Protein AF-A0A519RVE3-F1 (afdb_monomer_lite)

Radius of gyration: 29.01 Å; chains: 1; bounding box: 86×81×71 Å

Sequence (280 aa):
MKKTFILFALGAILASCGTKKNDNQDSNESSDTSINQVEKNPNPAAAPKDSINWEKVPELKNIGDFPFFKPEGKLFLANEKNNLTEYLDYAKMENYTGSAVYTTRGKLGMMSFQEQGETPFNKMLFDDQVDEFITKTGAEKIYRGEYPREAQEGIKLKLKENLWNGKVHTLGIADDEPFGVYAFKHNGKKYVFSFQSNSAQGKIFIMEVNYTTPILKTYPSINKKFDKSFIAMPEKENYVSFEGLYKNRFFVHIVIDGNQFKLATEVDAFLEDYIKAFNF

Foldseek 3Di:
DDDDDDDDDDDDDDDDDDDDDDDDDDDDDDDDDDDDDDPDDDDPPDPPLQDDPPVPAEAFDPLDDPVSQDADDPWDWDCDDPQANDKDQWFWAWDDQVAATHIFIGIKTKTKTFDDDPRGHDQVSVVVSVVVSCVVRVFAWRDKDAQPPVDDPVRVVRQCCQLDGPPHRDDGDDRPWIKTWTWHHYPNWIWIWMWTDDRGMIMIMIGGGPDDPPPPPDDQDPDPPFSDDDWDDDPDDQWTWTWGQDVVPDTDIDIGGNVVDPDPVVVVVVVVVVVVVDPD

pLDDT: mean 71.61, std 24.61, range [25.88, 98.12]

Structure (mmCIF, N/CA/C/O backbone):
data_AF-A0A519RVE3-F1
#
_entry.id   AF-A0A519RVE3-F1
#
loop_
_atom_site.group_PDB
_atom_site.id
_atom_site.type_symbol
_atom_site.label_atom_id
_atom_site.label_alt_id
_atom_site.label_comp_id
_atom_site.label_asym_id
_atom_site.label_entity_id
_atom_site.label_seq_id
_atom_site.pdbx_PDB_ins_code
_atom_site.Cartn_x
_atom_site.Cartn_y
_atom_site.Cartn_z
_atom_site.occupancy
_atom_site.B_iso_or_equiv
_atom_site.auth_seq_id
_atom_site.auth_comp_id
_atom_site.auth_asym_id
_atom_site.auth_atom_id
_atom_site.pdbx_PDB_model_num
ATOM 1 N N . MET A 1 1 ? 49.183 24.802 1.497 1.00 40.94 1 MET A N 1
ATOM 2 C CA . MET A 1 1 ? 48.666 26.033 0.844 1.00 40.94 1 MET A CA 1
ATOM 3 C C . MET A 1 1 ? 47.953 25.555 -0.417 1.00 40.94 1 MET A C 1
ATOM 5 O O . MET A 1 1 ? 48.569 24.793 -1.135 1.00 40.94 1 MET A O 1
ATOM 9 N N . LYS A 1 2 ? 46.676 25.796 -0.711 1.00 37.66 2 LYS A N 1
ATOM 10 C CA . LYS A 1 2 ? 45.813 26.967 -0.528 1.00 37.66 2 LYS A CA 1
ATOM 11 C C . LYS A 1 2 ? 44.436 26.509 -0.012 1.00 37.66 2 LYS A C 1
ATOM 13 O O . LYS A 1 2 ? 43.960 25.450 -0.399 1.00 37.66 2 LYS A O 1
ATOM 18 N N . LYS A 1 3 ? 43.854 27.294 0.896 1.00 38.97 3 LYS A N 1
ATOM 19 C CA . LYS A 1 3 ? 42.524 27.100 1.490 1.00 38.97 3 LYS A CA 1
ATOM 20 C C . LYS A 1 3 ? 41.536 27.971 0.714 1.00 38.97 3 LYS A C 1
ATOM 22 O O . LYS A 1 3 ? 41.837 29.146 0.515 1.00 38.97 3 LYS A O 1
ATOM 27 N N . THR A 1 4 ? 40.391 27.434 0.311 1.00 56.19 4 THR A N 1
ATOM 28 C CA . THR A 1 4 ? 39.306 28.224 -0.289 1.00 56.19 4 THR A CA 1
ATOM 29 C C . THR A 1 4 ? 38.231 28.455 0.767 1.00 56.19 4 THR A C 1
ATOM 31 O O . THR A 1 4 ? 37.713 27.513 1.360 1.00 56.19 4 THR A O 1
ATOM 34 N N . PHE A 1 5 ? 37.989 29.732 1.052 1.00 51.72 5 PHE A N 1
ATOM 35 C CA . PHE A 1 5 ? 37.075 30.241 2.068 1.00 51.72 5 PHE A CA 1
ATOM 36 C C . PHE A 1 5 ? 35.618 30.199 1.588 1.00 51.72 5 PHE A C 1
ATOM 38 O O . PHE A 1 5 ? 35.323 30.574 0.456 1.00 51.72 5 PHE A O 1
ATOM 45 N N . ILE A 1 6 ? 34.722 29.799 2.491 1.00 46.84 6 ILE A N 1
ATOM 46 C CA . ILE A 1 6 ? 33.268 29.980 2.405 1.00 46.84 6 ILE A CA 1
ATOM 47 C C . ILE A 1 6 ? 32.949 31.387 2.927 1.00 46.84 6 ILE A C 1
ATOM 49 O O . ILE A 1 6 ? 33.381 31.736 4.026 1.00 46.84 6 ILE A O 1
ATOM 53 N N . LEU A 1 7 ? 32.190 32.181 2.166 1.00 42.22 7 LEU A N 1
ATOM 54 C CA . LEU A 1 7 ? 31.630 33.455 2.626 1.00 42.22 7 LEU A CA 1
ATOM 55 C C . LEU A 1 7 ? 30.119 33.301 2.844 1.00 42.22 7 LEU A C 1
ATOM 57 O O . LEU A 1 7 ? 29.357 33.116 1.899 1.00 42.22 7 LEU A O 1
ATOM 61 N N . PHE A 1 8 ? 29.715 33.386 4.110 1.00 38.84 8 PHE A N 1
ATOM 62 C CA . PHE A 1 8 ? 28.340 33.603 4.552 1.00 38.84 8 PHE A CA 1
ATOM 63 C C . PHE A 1 8 ? 28.010 35.096 4.425 1.00 38.84 8 PHE A C 1
ATOM 65 O O . PHE A 1 8 ? 28.752 35.929 4.945 1.00 38.84 8 PHE A O 1
ATOM 72 N N . ALA A 1 9 ? 26.885 35.436 3.797 1.00 49.22 9 ALA A N 1
ATOM 73 C CA . ALA A 1 9 ? 26.307 36.775 3.856 1.00 49.22 9 ALA A CA 1
ATOM 74 C C . ALA A 1 9 ? 24.979 36.708 4.623 1.00 49.22 9 ALA A C 1
ATOM 76 O O . ALA A 1 9 ? 23.975 36.209 4.118 1.00 49.22 9 ALA A O 1
ATOM 77 N N . LEU A 1 10 ? 25.008 37.186 5.869 1.00 40.12 10 LEU A N 1
ATOM 78 C CA . LEU A 1 10 ? 23.837 37.443 6.702 1.00 40.12 10 LEU A CA 1
ATOM 79 C C . LEU A 1 10 ? 23.256 38.806 6.302 1.00 40.12 10 LEU A C 1
ATOM 81 O O . LEU A 1 10 ? 23.920 39.828 6.459 1.00 40.12 10 LEU A O 1
ATOM 85 N N . GLY A 1 11 ? 22.020 38.822 5.808 1.00 46.06 11 GLY A N 1
ATOM 86 C CA . GLY A 1 11 ? 21.246 40.044 5.603 1.00 46.06 11 GLY A CA 1
ATOM 87 C C . GLY A 1 11 ? 20.129 40.135 6.634 1.00 46.06 11 GLY A C 1
ATOM 88 O O . GLY A 1 11 ? 19.078 39.531 6.450 1.00 46.06 11 GLY A O 1
ATOM 89 N N . ALA A 1 12 ? 20.357 40.881 7.714 1.00 42.78 12 ALA A N 1
ATOM 90 C CA . ALA A 1 12 ? 19.300 41.341 8.606 1.00 42.78 12 ALA A CA 1
ATOM 91 C C . ALA A 1 12 ? 18.809 42.707 8.111 1.00 42.78 12 ALA A C 1
ATOM 93 O O . ALA A 1 12 ? 19.610 43.630 7.964 1.00 42.78 12 ALA A O 1
ATOM 94 N N . ILE A 1 13 ? 17.503 42.844 7.883 1.00 55.06 13 ILE A N 1
ATOM 95 C CA . ILE A 1 13 ? 16.856 44.147 7.717 1.00 55.06 13 ILE A CA 1
ATOM 96 C C . ILE A 1 13 ? 15.878 44.306 8.879 1.00 55.06 13 ILE A C 1
ATOM 98 O O . ILE A 1 13 ? 14.897 43.575 8.992 1.00 55.06 13 ILE A O 1
ATOM 102 N N . LEU A 1 14 ? 16.196 45.253 9.758 1.00 47.03 14 LEU A N 1
ATOM 103 C CA . LEU A 1 14 ? 15.287 45.833 10.739 1.00 47.03 14 LEU A CA 1
ATOM 104 C C . LEU A 1 14 ? 14.855 47.227 10.265 1.00 47.03 14 LEU A C 1
ATOM 106 O O . LEU A 1 14 ? 15.583 47.875 9.514 1.00 47.03 14 LEU A O 1
ATOM 110 N N . ALA A 1 15 ? 13.734 47.674 10.843 1.00 39.53 15 ALA A N 1
ATOM 111 C CA . ALA A 1 15 ? 13.039 48.968 10.744 1.00 39.53 15 ALA A CA 1
ATOM 112 C C . ALA A 1 15 ? 11.820 48.934 9.792 1.00 39.53 15 ALA A C 1
ATOM 114 O O . ALA A 1 15 ? 11.916 48.439 8.680 1.00 39.53 15 ALA A O 1
ATOM 115 N N . SER A 1 16 ? 10.629 49.431 10.144 1.00 34.84 16 SER A N 1
ATOM 116 C CA . SER A 1 16 ? 10.280 50.432 11.160 1.00 34.84 16 SER A CA 1
ATOM 117 C C . SER A 1 16 ? 8.782 50.399 11.523 1.00 34.84 16 SER A C 1
ATOM 119 O O . SER A 1 16 ? 7.948 49.922 10.759 1.00 34.84 16 SER A O 1
ATOM 121 N N . CYS A 1 17 ? 8.486 50.966 12.694 1.00 39.25 17 CYS A N 1
ATOM 122 C CA . CYS A 1 17 ? 7.206 51.248 13.341 1.00 39.25 17 CYS A CA 1
ATOM 123 C C . CYS A 1 17 ? 6.093 51.886 12.486 1.00 39.25 17 CYS A C 1
ATOM 125 O O . CYS A 1 17 ? 6.332 52.780 11.678 1.00 39.25 17 CYS A O 1
ATOM 127 N N . GLY A 1 18 ? 4.853 51.582 12.885 1.00 32.84 18 GLY A N 1
ATOM 128 C CA . GLY A 1 18 ? 3.673 52.433 12.723 1.00 32.84 18 GLY A CA 1
ATOM 129 C C . GLY A 1 18 ? 2.655 52.156 13.837 1.00 32.84 18 GLY A C 1
ATOM 130 O O . GLY A 1 18 ? 1.989 51.129 13.836 1.00 32.84 18 GLY A O 1
ATOM 131 N N . THR A 1 19 ? 2.585 53.052 14.820 1.00 37.91 19 THR A N 1
ATOM 132 C CA . THR A 1 19 ? 1.808 52.972 16.072 1.00 37.91 19 THR A CA 1
ATOM 133 C C . THR A 1 19 ? 0.376 53.510 15.920 1.00 37.91 19 THR A C 1
ATOM 135 O O . THR A 1 19 ? 0.205 54.531 15.258 1.00 37.91 19 THR A O 1
ATOM 138 N N . LYS A 1 20 ? -0.610 52.914 16.624 1.00 34.50 20 LYS A N 1
ATOM 139 C CA . LYS A 1 20 ? -1.738 53.546 17.383 1.00 34.50 20 LYS A CA 1
ATOM 140 C C . LYS A 1 20 ? -2.691 52.437 17.893 1.00 34.50 20 LYS A C 1
ATOM 142 O O . LYS A 1 20 ? -3.247 51.716 17.082 1.00 34.50 20 LYS A O 1
ATOM 147 N N . LYS A 1 21 ? -2.643 52.063 19.181 1.00 33.53 21 LYS A N 1
ATOM 148 C CA . LYS A 1 21 ? -3.368 52.567 20.381 1.00 33.53 21 LYS A CA 1
ATOM 149 C C . LYS A 1 21 ? -4.873 52.216 20.468 1.00 33.53 21 LYS A C 1
ATOM 151 O O . LYS A 1 21 ? -5.642 52.793 19.714 1.00 33.53 21 LYS A O 1
ATOM 156 N N . ASN A 1 22 ? -5.179 51.420 21.514 1.00 29.92 22 ASN A N 1
ATOM 157 C CA . ASN A 1 22 ? -6.294 51.488 22.491 1.00 29.92 22 ASN A CA 1
ATOM 158 C C . ASN A 1 22 ? -7.748 51.327 21.993 1.00 29.92 22 ASN A C 1
ATOM 160 O O . ASN A 1 22 ? -8.072 51.775 20.909 1.00 29.92 22 ASN A O 1
ATOM 164 N N . ASP A 1 23 ? -8.711 50.758 22.724 1.00 27.48 23 ASP A N 1
ATOM 165 C CA . ASP A 1 23 ? -8.832 50.349 24.131 1.00 27.48 23 ASP A CA 1
ATOM 166 C C . ASP A 1 23 ? -9.961 49.293 24.267 1.00 27.48 23 ASP A C 1
ATOM 168 O O . ASP A 1 23 ? -10.753 49.093 23.349 1.00 27.48 23 ASP A O 1
ATOM 172 N N . ASN A 1 24 ? -9.983 48.655 25.440 1.00 28.81 24 ASN A N 1
ATOM 173 C CA . ASN A 1 24 ? -11.012 47.827 26.094 1.00 28.81 24 ASN A CA 1
ATOM 174 C C . ASN A 1 24 ? -12.490 47.989 25.660 1.00 28.81 24 ASN A C 1
ATOM 176 O O . ASN A 1 24 ? -12.944 49.104 25.427 1.00 28.81 24 ASN A O 1
ATOM 180 N N . GLN A 1 25 ? -13.295 46.917 25.776 1.00 27.78 25 GLN A N 1
ATOM 181 C CA . GLN A 1 25 ? -14.155 46.662 26.957 1.00 27.78 25 GLN A CA 1
ATOM 182 C C . GLN A 1 25 ? -15.245 45.599 26.681 1.00 27.78 25 GLN A C 1
ATOM 184 O O . GLN A 1 25 ? -15.922 45.625 25.656 1.00 27.78 25 GLN A O 1
ATOM 189 N N . ASP A 1 26 ? -15.396 44.682 27.639 1.00 32.44 26 ASP A N 1
ATOM 190 C CA . ASP A 1 26 ? -16.462 43.681 27.773 1.00 32.44 26 ASP A CA 1
ATOM 191 C C . ASP A 1 26 ? -17.885 44.263 27.733 1.00 32.44 26 ASP A C 1
ATOM 193 O O . ASP A 1 26 ? -18.153 45.325 28.296 1.00 32.44 26 ASP A O 1
ATOM 197 N N . SER A 1 27 ? -18.834 43.476 27.217 1.00 27.62 27 SER A N 1
ATOM 198 C CA . SER A 1 27 ? -20.174 43.358 27.816 1.00 27.62 27 SER A CA 1
ATOM 199 C C . SER A 1 27 ? -20.846 42.032 27.429 1.00 27.62 27 SER A C 1
ATOM 201 O O . SER A 1 27 ? -21.024 41.710 26.257 1.00 27.62 27 SER A O 1
ATOM 203 N N . ASN A 1 28 ? -21.196 41.260 28.460 1.00 28.58 28 ASN A N 1
ATOM 204 C CA . ASN A 1 28 ? -22.185 40.184 28.432 1.00 28.58 28 ASN A CA 1
ATOM 205 C C . ASN A 1 28 ? -23.590 40.782 28.271 1.00 28.58 28 ASN A C 1
ATOM 207 O O . ASN A 1 28 ? -23.890 41.737 28.980 1.00 28.58 28 ASN A O 1
ATOM 211 N N . GLU A 1 29 ? -24.475 40.137 27.503 1.00 28.00 29 GLU A N 1
ATOM 212 C CA . GLU A 1 29 ? -25.840 39.854 27.974 1.00 28.00 29 GLU A CA 1
ATOM 213 C C . GLU A 1 29 ? -26.561 38.797 27.123 1.00 28.00 29 GLU A C 1
ATOM 215 O O . GLU A 1 29 ? -26.518 38.792 25.893 1.00 28.00 29 GLU A O 1
ATOM 220 N N . SER A 1 30 ? -27.213 37.881 27.840 1.00 29.19 30 SER A N 1
ATOM 221 C CA . SER A 1 30 ? -28.076 36.808 27.355 1.00 29.19 30 SER A CA 1
ATOM 222 C C . SER A 1 30 ? -29.332 37.325 26.661 1.00 29.19 30 SER A C 1
ATOM 224 O O . SER A 1 30 ? -29.956 38.278 27.116 1.00 29.19 30 SER A O 1
ATOM 226 N N . SER A 1 31 ? -29.830 36.566 25.687 1.00 27.31 31 SER A N 1
ATOM 227 C CA . SER A 1 31 ? -31.277 36.388 25.539 1.00 27.31 31 SER A CA 1
ATOM 228 C C . SER A 1 31 ? -31.600 34.996 25.002 1.00 27.31 31 SER A C 1
ATOM 230 O O . SER A 1 31 ? -30.996 34.490 24.059 1.00 27.31 31 SER A O 1
ATOM 232 N N . ASP A 1 32 ? -32.525 34.374 25.716 1.00 25.88 32 ASP A N 1
ATOM 233 C CA . ASP A 1 32 ? -33.057 33.032 25.564 1.00 25.88 32 ASP A CA 1
ATOM 234 C C . ASP A 1 32 ? -34.152 33.049 24.486 1.00 25.88 32 ASP A C 1
ATOM 236 O O . ASP A 1 32 ? -35.035 33.909 24.507 1.00 25.88 32 ASP A O 1
ATOM 240 N N . THR A 1 33 ? -34.119 32.126 23.525 1.00 26.67 33 THR A N 1
ATOM 241 C CA . THR A 1 33 ? -35.298 31.788 22.712 1.00 26.67 33 THR A CA 1
ATOM 242 C C . THR A 1 33 ? -35.190 30.342 22.243 1.00 26.67 33 THR A C 1
ATOM 244 O O . THR A 1 33 ? -34.363 29.975 21.411 1.00 26.67 33 THR A O 1
ATOM 247 N N . SER A 1 34 ? -36.059 29.512 22.803 1.00 30.83 34 SER A N 1
ATOM 248 C CA . SER A 1 34 ? -36.266 28.106 22.486 1.00 30.83 34 SER A CA 1
ATOM 249 C C . SER A 1 34 ? -37.173 27.963 21.263 1.00 30.83 34 SER A C 1
ATOM 251 O O . SER A 1 34 ? -38.315 28.401 21.322 1.00 30.83 34 SER A O 1
ATOM 253 N N . ILE A 1 35 ? -36.713 27.302 20.186 1.00 28.41 35 ILE A N 1
ATOM 254 C CA . ILE A 1 35 ? -37.587 26.720 19.146 1.00 28.41 35 ILE A CA 1
ATOM 255 C C . ILE A 1 35 ? -36.975 25.420 18.575 1.00 28.41 35 ILE A C 1
ATOM 257 O O . ILE A 1 35 ? -35.937 25.434 17.925 1.00 28.41 35 ILE A O 1
ATOM 261 N N . ASN A 1 36 ? -37.694 24.321 18.830 1.00 26.31 36 ASN A N 1
ATOM 262 C CA . ASN A 1 36 ? -37.866 23.061 18.089 1.00 26.31 36 ASN A CA 1
ATOM 263 C C . ASN A 1 36 ? -36.664 22.296 17.497 1.00 26.31 36 ASN A C 1
ATOM 265 O O . ASN A 1 36 ? -36.054 22.674 16.498 1.00 26.31 36 ASN A O 1
ATOM 269 N N . GLN A 1 37 ? -36.493 21.080 18.033 1.00 30.91 37 GLN A N 1
ATOM 270 C CA . GLN A 1 37 ? -35.871 19.934 17.374 1.00 30.91 37 GLN A CA 1
ATOM 271 C C . GLN A 1 37 ? -36.499 19.684 15.994 1.00 30.91 37 GLN A C 1
ATOM 273 O O . GLN A 1 37 ? -37.673 19.337 15.881 1.00 30.91 37 GLN A O 1
ATOM 278 N N . VAL A 1 38 ? -35.673 19.767 14.955 1.00 29.19 38 VAL A N 1
ATOM 279 C CA . VAL A 1 38 ? -35.804 18.912 13.775 1.00 29.19 38 VAL A CA 1
ATOM 280 C C . VAL A 1 38 ? -34.617 17.966 13.823 1.00 29.19 38 VAL A C 1
ATOM 282 O O . VAL A 1 38 ? -33.462 18.387 13.754 1.00 29.19 38 VAL A O 1
ATOM 285 N N . GLU A 1 39 ? -34.920 16.688 14.012 1.00 31.23 39 GLU A N 1
ATOM 286 C CA . GLU A 1 39 ? -33.978 15.579 14.047 1.00 31.23 39 GLU A CA 1
ATOM 287 C C . GLU A 1 39 ? -33.286 15.471 12.681 1.00 31.23 39 GLU A C 1
ATOM 289 O O . GLU A 1 39 ? -33.788 14.882 11.723 1.00 31.23 39 GLU A O 1
ATOM 294 N N . LYS A 1 40 ? -32.134 16.135 12.554 1.00 27.27 40 LYS A N 1
ATOM 295 C CA . LYS A 1 40 ? -31.272 16.016 11.385 1.00 27.27 40 LYS A CA 1
ATOM 296 C C . LYS A 1 40 ? -30.429 14.765 11.582 1.00 27.27 40 LYS A C 1
ATOM 298 O O . LYS A 1 40 ? -29.493 14.759 12.377 1.00 27.27 40 LYS A O 1
ATOM 303 N N . ASN A 1 41 ? -30.805 13.720 10.855 1.00 29.02 41 ASN A N 1
ATOM 304 C CA . ASN A 1 41 ? -30.037 12.496 10.656 1.00 29.02 41 ASN A CA 1
ATOM 305 C C . ASN A 1 41 ? -28.530 12.837 10.567 1.00 29.02 41 ASN A C 1
ATOM 307 O O . ASN A 1 41 ? -28.167 13.667 9.719 1.00 29.02 41 ASN A O 1
ATOM 311 N N . PRO A 1 42 ? -27.655 12.307 11.444 1.00 31.17 42 PRO A N 1
ATOM 312 C CA . PRO A 1 42 ? -26.252 12.681 11.429 1.00 31.17 42 PRO A CA 1
ATOM 313 C C . PRO A 1 42 ? -25.630 12.184 10.125 1.00 31.17 42 PRO A C 1
ATOM 315 O O . PRO A 1 42 ? -25.486 10.989 9.880 1.00 31.17 42 PRO A O 1
ATOM 318 N N . ASN A 1 43 ? -25.278 13.144 9.273 1.00 33.41 43 ASN A N 1
ATOM 319 C CA . ASN A 1 43 ? -24.364 12.953 8.157 1.00 33.41 43 ASN A CA 1
ATOM 320 C C . ASN A 1 43 ? -23.122 12.202 8.686 1.00 33.41 43 ASN A C 1
ATOM 322 O O . ASN A 1 43 ? -22.638 12.595 9.755 1.00 33.41 43 ASN A O 1
ATOM 326 N N . PRO A 1 44 ? -22.600 11.161 8.007 1.00 39.25 44 PRO A N 1
ATOM 327 C CA . PRO A 1 44 ? -21.455 10.412 8.508 1.00 39.25 44 PRO A CA 1
ATOM 328 C C . PRO A 1 44 ? -20.315 11.378 8.812 1.00 39.25 44 PRO A C 1
ATOM 330 O O . PRO A 1 44 ? -19.884 12.143 7.940 1.00 39.25 44 PRO A O 1
ATOM 333 N N . ALA A 1 45 ? -19.879 11.389 10.072 1.00 36.38 45 ALA A N 1
ATOM 334 C CA . ALA A 1 45 ? -18.789 12.236 10.517 1.00 36.38 45 ALA A CA 1
ATOM 335 C C . ALA A 1 45 ? -17.582 11.997 9.601 1.00 36.38 45 ALA A C 1
ATOM 337 O O . ALA A 1 45 ? -17.202 10.856 9.326 1.00 36.38 45 ALA A O 1
ATOM 338 N N . ALA A 1 46 ? -16.995 13.078 9.085 1.00 43.91 46 ALA A N 1
ATOM 339 C CA . ALA A 1 46 ? -15.734 12.982 8.371 1.00 43.91 46 ALA A CA 1
ATOM 340 C C . ALA A 1 46 ? -14.730 12.262 9.281 1.00 43.91 46 ALA A C 1
ATOM 342 O O . ALA A 1 46 ? -14.585 12.628 10.448 1.00 43.91 46 ALA A O 1
ATOM 343 N N . ALA A 1 47 ? -14.082 11.215 8.764 1.00 50.66 47 ALA A N 1
ATOM 344 C CA . ALA A 1 47 ? -13.097 10.481 9.541 1.00 50.66 47 ALA A CA 1
ATOM 345 C C . ALA A 1 47 ? -12.012 11.448 10.053 1.00 50.66 47 ALA A C 1
ATOM 347 O O . ALA A 1 47 ? -11.681 12.413 9.352 1.00 50.66 47 ALA A O 1
ATOM 348 N N . PRO A 1 48 ? -11.455 11.207 11.252 1.00 52.44 48 PRO A N 1
ATOM 349 C CA . PRO A 1 48 ? -10.313 11.964 11.746 1.00 52.44 48 PRO A CA 1
ATOM 350 C C . PRO A 1 48 ? -9.214 12.029 10.679 1.00 52.44 48 PRO A C 1
ATOM 352 O O . PRO A 1 48 ? -8.951 11.023 10.016 1.00 52.44 48 PRO A O 1
ATOM 355 N N . LYS A 1 49 ? -8.549 13.185 10.542 1.00 60.00 49 LYS A N 1
ATOM 356 C CA . LYS A 1 49 ? -7.471 13.433 9.555 1.00 60.00 49 LYS A CA 1
ATOM 357 C C . LYS A 1 49 ? -6.298 12.433 9.633 1.00 60.00 49 LYS A C 1
ATOM 359 O O . LYS A 1 49 ? -5.502 12.331 8.699 1.00 60.00 49 LYS A O 1
ATOM 364 N N . ASP A 1 50 ? -6.247 11.656 10.710 1.00 71.88 50 ASP A N 1
ATOM 365 C CA . ASP A 1 50 ? -5.221 10.661 11.017 1.00 71.88 50 ASP A CA 1
ATOM 366 C C . ASP A 1 50 ? -5.677 9.226 10.697 1.00 71.88 50 ASP A C 1
ATOM 368 O O . ASP A 1 50 ? -5.081 8.258 11.168 1.00 71.88 50 ASP A O 1
ATOM 372 N N . SER A 1 51 ? -6.760 9.062 9.931 1.00 84.75 51 SER A N 1
ATOM 373 C CA . SER A 1 51 ? -7.369 7.761 9.650 1.00 84.75 51 SER A CA 1
ATOM 374 C C . SER A 1 51 ? -7.922 7.643 8.230 1.00 84.75 51 SER A C 1
ATOM 376 O O . SER A 1 51 ? -8.273 8.633 7.592 1.00 84.75 51 SER A O 1
ATOM 378 N N . ILE A 1 52 ? -8.030 6.406 7.741 1.00 89.12 52 ILE A N 1
ATOM 379 C CA . ILE A 1 52 ? -8.729 6.088 6.490 1.00 89.12 52 ILE A CA 1
ATOM 380 C C . ILE A 1 52 ? -10.227 5.937 6.782 1.00 89.12 52 ILE A C 1
ATOM 382 O O . ILE A 1 52 ? -10.623 5.119 7.617 1.00 89.12 52 ILE A O 1
ATOM 386 N N . ASN A 1 53 ? -11.074 6.680 6.059 1.00 91.19 53 ASN A N 1
ATOM 387 C CA . ASN A 1 53 ? -12.525 6.507 6.129 1.00 91.19 53 ASN A CA 1
ATOM 388 C C . ASN A 1 53 ? -12.970 5.256 5.350 1.00 91.19 53 ASN A C 1
ATOM 390 O O . ASN A 1 53 ? -13.357 5.337 4.185 1.00 91.19 53 ASN A O 1
ATOM 394 N N . TRP A 1 54 ? -12.953 4.096 6.006 1.00 92.12 54 TRP A N 1
ATOM 395 C CA . TRP A 1 54 ? -13.324 2.814 5.394 1.00 92.12 54 TRP A CA 1
ATOM 396 C C . TRP A 1 54 ? -14.782 2.717 4.905 1.00 92.12 54 TRP A C 1
ATOM 398 O O . TRP A 1 54 ? -15.093 1.816 4.117 1.00 92.12 54 TRP A O 1
ATOM 408 N N . GLU A 1 55 ? -15.668 3.616 5.343 1.00 92.56 55 GLU A N 1
ATOM 409 C CA . GLU A 1 55 ? -17.043 3.705 4.831 1.00 92.56 55 GLU A CA 1
ATOM 410 C C . GLU A 1 55 ? -17.069 4.261 3.403 1.00 92.56 55 GLU A C 1
ATOM 412 O O . GLU A 1 55 ? -17.870 3.811 2.588 1.00 92.56 55 GLU A O 1
ATOM 417 N N . LYS A 1 56 ? -16.150 5.184 3.084 1.00 91.81 56 LYS A N 1
ATOM 418 C CA . LYS A 1 56 ? -16.002 5.789 1.749 1.00 91.81 56 LYS A CA 1
ATOM 419 C C . LYS A 1 56 ? -15.130 4.969 0.802 1.00 91.81 56 LYS A C 1
ATOM 421 O O . LYS A 1 56 ? -15.234 5.126 -0.407 1.00 91.81 56 LYS A O 1
ATOM 426 N N . VAL A 1 57 ? -14.291 4.086 1.342 1.00 96.00 57 VAL A N 1
ATOM 427 C CA . VAL A 1 57 ? -13.466 3.176 0.542 1.00 96.00 57 VAL A CA 1
ATOM 428 C C . VAL A 1 57 ? -14.373 2.203 -0.235 1.00 96.00 57 VAL A C 1
ATOM 430 O O . VAL A 1 57 ? -15.236 1.571 0.384 1.00 96.00 57 VAL A O 1
ATOM 433 N N . PRO A 1 58 ? -14.205 2.040 -1.559 1.00 96.81 58 PRO A N 1
ATOM 434 C CA . PRO A 1 58 ? -15.073 1.192 -2.371 1.00 96.81 58 PRO A CA 1
ATOM 435 C C . PRO A 1 58 ? -14.786 -0.302 -2.172 1.00 96.81 58 PRO A C 1
ATOM 437 O O . PRO A 1 58 ? -13.662 -0.702 -1.871 1.00 96.81 58 PRO A O 1
ATOM 440 N N . GLU A 1 59 ? -15.816 -1.132 -2.350 1.00 97.44 59 GLU A N 1
ATOM 441 C CA . GLU A 1 59 ? -15.674 -2.586 -2.497 1.00 97.44 59 GLU A CA 1
ATOM 442 C C . GLU A 1 59 ? -15.441 -2.915 -3.971 1.00 97.44 59 GLU A C 1
ATOM 444 O O . GLU A 1 59 ? -16.323 -2.719 -4.809 1.00 97.44 59 GLU A O 1
ATOM 449 N N . LEU A 1 60 ? -14.251 -3.414 -4.281 1.00 96.69 60 LEU A N 1
ATOM 450 C CA . LEU A 1 60 ? -13.831 -3.709 -5.637 1.00 96.69 60 LEU A CA 1
ATOM 451 C C . LEU A 1 60 ? -14.114 -5.161 -5.991 1.00 96.69 60 LEU A C 1
ATOM 453 O O . LEU A 1 60 ? -13.783 -6.097 -5.257 1.00 96.69 60 LEU A O 1
ATOM 457 N N . LYS A 1 61 ? -14.709 -5.345 -7.167 1.00 93.94 61 LYS A N 1
ATOM 458 C CA . LYS A 1 61 ? -15.030 -6.652 -7.743 1.00 93.94 61 LYS A CA 1
ATOM 459 C C . LYS A 1 61 ? -14.156 -6.886 -8.968 1.00 93.94 61 LYS A C 1
ATOM 461 O O . LYS A 1 61 ? -13.817 -5.940 -9.668 1.00 93.94 61 LYS A O 1
ATOM 466 N N . ASN A 1 62 ? -13.843 -8.149 -9.250 1.00 90.62 62 ASN A N 1
ATOM 467 C CA . ASN A 1 62 ? -13.132 -8.566 -10.465 1.00 90.62 62 ASN A CA 1
ATOM 468 C C . ASN A 1 62 ? -11.728 -7.944 -10.644 1.00 90.62 62 ASN A C 1
ATOM 470 O O . ASN A 1 62 ? -11.283 -7.753 -11.771 1.00 90.62 62 ASN A O 1
ATOM 474 N N . ILE A 1 63 ? -11.018 -7.659 -9.548 1.00 93.06 63 ILE A N 1
ATOM 475 C CA . ILE A 1 63 ? -9.633 -7.144 -9.570 1.00 93.06 63 ILE A CA 1
ATOM 476 C C . ILE A 1 63 ? -8.568 -8.258 -9.571 1.00 93.06 63 ILE A C 1
ATOM 478 O O . ILE A 1 63 ? -7.380 -7.985 -9.428 1.00 93.06 63 ILE A O 1
ATOM 482 N N . GLY A 1 64 ? -8.994 -9.515 -9.734 1.00 91.94 64 GLY A N 1
ATOM 483 C CA . GLY A 1 64 ? -8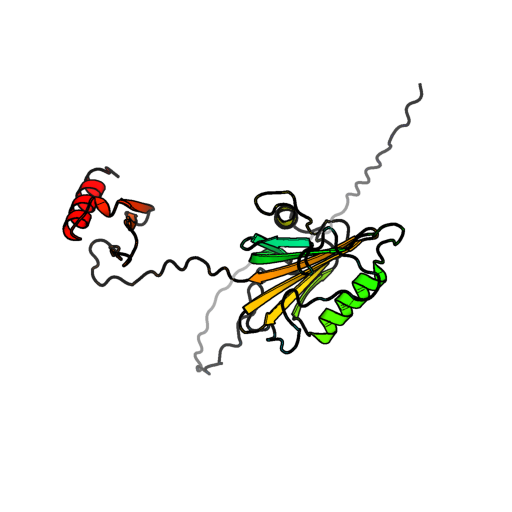.144 -10.700 -9.630 1.00 91.94 64 GLY A CA 1
ATOM 484 C C . GLY A 1 64 ? -7.860 -11.115 -8.185 1.00 91.94 64 GLY A C 1
ATOM 485 O O . GLY A 1 64 ? -8.467 -10.603 -7.246 1.00 91.94 64 GLY A O 1
ATOM 486 N N . ASP A 1 65 ? -6.934 -12.057 -8.030 1.00 93.50 65 ASP A N 1
ATOM 487 C CA . ASP A 1 65 ? -6.475 -12.551 -6.732 1.00 93.50 65 ASP A CA 1
ATOM 488 C C . ASP A 1 65 ? -5.250 -11.775 -6.251 1.00 93.50 65 ASP A C 1
ATOM 490 O O . ASP A 1 65 ? -4.478 -11.258 -7.060 1.00 93.50 65 ASP A O 1
ATOM 494 N N . PHE A 1 66 ? -5.042 -11.745 -4.934 1.00 94.12 66 PHE A N 1
ATOM 495 C CA . PHE A 1 66 ? -3.847 -11.173 -4.310 1.00 94.12 66 PHE A CA 1
ATOM 496 C C . PHE A 1 66 ? -2.562 -11.735 -4.964 1.00 94.12 66 PHE A C 1
ATOM 498 O O . PHE A 1 66 ? -2.468 -12.956 -5.118 1.00 94.12 66 PHE A O 1
ATOM 505 N N . PRO A 1 67 ? -1.567 -10.900 -5.336 1.00 95.06 67 PRO A N 1
ATOM 506 C CA . PRO A 1 67 ? -1.396 -9.474 -5.008 1.00 95.06 67 PRO A CA 1
ATOM 507 C C . PRO A 1 67 ? -2.159 -8.459 -5.885 1.00 95.06 67 PRO A C 1
ATOM 509 O O . PRO A 1 67 ? -1.915 -7.263 -5.781 1.00 95.06 67 PRO A O 1
ATOM 512 N N . PHE A 1 68 ? -3.120 -8.884 -6.706 1.00 95.75 68 PHE A N 1
ATOM 513 C CA . PHE A 1 68 ? -3.984 -8.065 -7.580 1.00 95.75 68 PHE A CA 1
ATOM 514 C C . PHE A 1 68 ? -3.256 -7.373 -8.741 1.00 95.75 68 PHE A C 1
ATOM 516 O O . PHE A 1 68 ? -3.710 -7.452 -9.882 1.00 95.75 68 PHE A O 1
ATOM 523 N N . PHE A 1 69 ? -2.119 -6.730 -8.475 1.00 95.44 69 PHE A N 1
ATOM 524 C CA . PHE A 1 69 ? -1.257 -6.141 -9.488 1.00 95.44 69 PHE A CA 1
ATOM 525 C C . PHE A 1 69 ? -0.436 -7.231 -10.177 1.00 95.44 69 PHE A C 1
ATOM 527 O O . PHE A 1 69 ? 0.279 -7.995 -9.527 1.00 95.44 69 PHE A O 1
ATOM 534 N N . LYS A 1 70 ? -0.543 -7.297 -11.503 1.00 92.94 70 LYS A N 1
ATOM 535 C CA . LYS A 1 70 ? 0.221 -8.220 -12.340 1.00 92.94 70 LYS A CA 1
ATOM 536 C C . LYS A 1 70 ? 1.013 -7.389 -13.345 1.00 92.94 70 LYS A C 1
ATOM 538 O O . LYS A 1 70 ? 0.383 -6.770 -14.198 1.00 92.94 70 LYS A O 1
ATOM 543 N N . PRO A 1 71 ? 2.348 -7.329 -13.224 1.00 91.12 71 PRO A N 1
ATOM 544 C CA . PRO A 1 71 ? 3.161 -6.576 -14.163 1.00 91.12 71 PRO A CA 1
ATOM 545 C C . PRO A 1 71 ? 3.101 -7.220 -15.550 1.00 91.12 71 PRO A C 1
ATOM 547 O O . PRO A 1 71 ? 3.132 -8.445 -15.680 1.00 91.12 71 PRO A O 1
ATOM 550 N N . GLU A 1 72 ? 3.063 -6.391 -16.583 1.00 90.12 72 GLU A N 1
ATOM 551 C CA . GLU A 1 72 ? 3.144 -6.816 -17.977 1.00 90.12 72 GLU A CA 1
ATOM 552 C C . GLU A 1 72 ? 4.443 -6.322 -18.631 1.00 90.12 72 GLU A C 1
ATOM 554 O O . GLU A 1 72 ? 5.103 -5.385 -18.172 1.00 90.12 72 GLU A O 1
ATOM 559 N N . GLY A 1 73 ? 4.828 -6.945 -19.744 1.00 90.31 73 GLY A N 1
ATOM 560 C CA . GLY A 1 73 ? 6.018 -6.547 -20.492 1.00 90.31 73 GLY A CA 1
ATOM 561 C C . GLY A 1 73 ? 7.327 -6.799 -19.733 1.00 90.31 73 GLY A C 1
ATOM 562 O O . GLY A 1 73 ? 7.504 -7.832 -19.094 1.00 90.31 73 GLY A O 1
ATOM 563 N N . LYS A 1 74 ? 8.287 -5.874 -19.862 1.00 92.38 74 LYS A N 1
ATOM 564 C CA . LYS A 1 74 ? 9.655 -6.009 -19.327 1.00 92.38 74 LYS A CA 1
ATOM 565 C C . LYS A 1 74 ? 9.809 -5.376 -17.935 1.00 92.38 74 LYS A C 1
ATOM 567 O O . LYS A 1 74 ? 10.716 -4.576 -17.717 1.00 92.38 74 LYS A O 1
ATOM 572 N N . LEU A 1 75 ? 8.904 -5.702 -17.015 1.00 95.31 75 LEU A N 1
ATOM 573 C CA . LEU A 1 75 ? 9.007 -5.349 -15.597 1.00 95.31 75 LEU A CA 1
ATOM 574 C C . LEU A 1 75 ? 9.291 -6.614 -14.788 1.00 95.31 75 LEU A C 1
ATOM 576 O O . LEU A 1 75 ? 8.486 -7.541 -14.784 1.00 95.31 75 LEU A O 1
ATOM 580 N N . PHE A 1 76 ? 10.430 -6.650 -14.098 1.00 94.75 76 PHE A N 1
ATOM 581 C CA . PHE A 1 76 ? 10.913 -7.861 -13.435 1.00 94.75 76 PHE A CA 1
ATOM 582 C C . PHE A 1 76 ? 10.926 -7.704 -11.924 1.00 94.75 76 PHE A C 1
ATOM 584 O O . PHE A 1 76 ? 11.482 -6.738 -11.400 1.00 94.75 76 PHE A O 1
ATOM 591 N N . LEU A 1 77 ? 10.347 -8.681 -11.230 1.00 94.56 77 LEU A N 1
ATOM 592 C CA . LEU A 1 77 ? 10.375 -8.748 -9.776 1.00 94.56 77 LEU A CA 1
ATOM 593 C C . LEU A 1 77 ? 11.731 -9.258 -9.283 1.00 94.56 77 LEU A C 1
ATOM 595 O O . LEU A 1 77 ? 12.220 -10.311 -9.695 1.00 94.56 77 LEU A O 1
ATOM 599 N N . ALA A 1 78 ? 12.321 -8.528 -8.343 1.00 91.62 78 ALA A N 1
ATOM 600 C CA . ALA A 1 78 ? 13.493 -8.965 -7.608 1.00 91.62 78 ALA A CA 1
ATOM 601 C C . ALA A 1 78 ? 13.142 -10.206 -6.777 1.00 91.62 78 ALA A C 1
ATOM 603 O O . ALA A 1 78 ? 12.170 -10.178 -6.017 1.00 91.62 78 ALA A O 1
ATOM 604 N N . ASN A 1 79 ? 13.955 -11.264 -6.887 1.00 89.25 79 ASN A N 1
ATOM 605 C CA . ASN A 1 79 ? 13.844 -12.496 -6.093 1.00 89.25 79 ASN A CA 1
ATOM 606 C C . ASN A 1 79 ? 12.422 -13.087 -6.046 1.00 89.25 79 ASN A C 1
ATOM 608 O O . ASN A 1 79 ? 11.967 -13.519 -4.986 1.00 89.25 79 ASN A O 1
ATOM 612 N N . GLU A 1 80 ? 11.727 -13.078 -7.185 1.00 91.81 80 GLU A N 1
ATOM 613 C CA . GLU A 1 80 ? 10.309 -13.422 -7.270 1.00 91.81 80 GLU A CA 1
ATOM 614 C C . GLU A 1 80 ? 9.972 -14.792 -6.658 1.00 91.81 80 GLU A C 1
ATOM 616 O O . GLU A 1 80 ? 10.569 -15.821 -6.985 1.00 91.81 80 GLU A O 1
ATOM 621 N N . LYS A 1 81 ? 8.950 -14.802 -5.800 1.00 90.06 81 LYS A N 1
ATOM 622 C CA . LYS A 1 81 ? 8.260 -15.989 -5.297 1.00 90.06 81 LYS A CA 1
ATOM 623 C C . LYS A 1 81 ? 6.763 -15.703 -5.260 1.00 90.06 81 LYS A C 1
ATOM 625 O O . LYS A 1 81 ? 6.320 -14.820 -4.533 1.00 90.06 81 LYS A O 1
ATOM 630 N N . ASN A 1 82 ? 5.978 -16.475 -6.011 1.00 90.75 82 ASN A N 1
ATOM 631 C CA . ASN A 1 82 ? 4.517 -16.340 -6.079 1.00 90.75 82 ASN A CA 1
ATOM 632 C C . ASN A 1 82 ? 4.047 -14.920 -6.467 1.00 90.75 82 ASN A C 1
ATOM 634 O O . ASN A 1 82 ? 3.135 -14.385 -5.838 1.00 90.75 82 ASN A O 1
ATOM 638 N N . ASN A 1 83 ? 4.656 -14.308 -7.493 1.00 93.00 83 ASN A N 1
ATOM 639 C CA . ASN A 1 83 ? 4.378 -12.931 -7.934 1.00 93.00 83 ASN A CA 1
ATOM 640 C C . ASN A 1 83 ? 4.653 -11.845 -6.874 1.00 93.00 83 ASN A C 1
ATOM 642 O O . ASN A 1 83 ? 4.108 -10.747 -6.946 1.00 93.00 83 ASN A O 1
ATOM 646 N N . LEU A 1 84 ? 5.487 -12.135 -5.875 1.00 94.06 84 LEU A N 1
ATOM 647 C CA . LEU A 1 84 ? 5.923 -11.198 -4.842 1.00 94.06 84 LEU A CA 1
ATOM 648 C C . LEU A 1 84 ? 7.442 -11.266 -4.688 1.00 94.06 84 LEU A C 1
ATOM 650 O O . LEU A 1 84 ? 8.063 -12.284 -4.975 1.00 94.06 84 LEU A O 1
ATOM 654 N N . THR A 1 85 ? 8.039 -10.195 -4.184 1.00 92.62 85 THR A N 1
ATOM 655 C CA . THR A 1 85 ? 9.421 -10.195 -3.685 1.00 92.62 85 THR A CA 1
ATOM 656 C C . THR A 1 85 ? 9.474 -10.704 -2.245 1.00 92.62 85 THR A C 1
ATOM 658 O O . THR A 1 85 ? 10.359 -11.476 -1.884 1.00 92.62 85 THR A O 1
ATOM 661 N N . GLU A 1 86 ? 8.513 -10.296 -1.414 1.00 90.75 86 GLU A N 1
ATOM 662 C CA . GLU A 1 86 ? 8.415 -10.711 -0.014 1.00 90.75 86 GLU A CA 1
ATOM 663 C C . GLU A 1 86 ? 6.944 -10.788 0.412 1.00 90.75 86 GLU A C 1
ATOM 665 O O . GLU A 1 86 ? 6.086 -10.061 -0.098 1.00 90.75 86 GLU A O 1
ATOM 670 N N . TYR A 1 87 ? 6.653 -11.686 1.352 1.00 92.06 87 TYR A N 1
ATOM 671 C CA . TYR A 1 87 ? 5.336 -11.824 1.956 1.00 92.06 87 TYR A CA 1
ATOM 672 C C . TYR A 1 87 ? 5.473 -12.050 3.461 1.00 92.06 87 TYR A C 1
ATOM 674 O O . TYR A 1 87 ? 6.214 -12.931 3.903 1.00 92.06 87 TYR A O 1
ATOM 682 N N . LEU A 1 88 ? 4.753 -11.250 4.242 1.00 88.94 88 LEU A N 1
ATOM 683 C CA . LEU A 1 88 ? 4.767 -11.279 5.699 1.00 88.94 88 LEU A CA 1
ATOM 684 C C . LEU A 1 88 ? 3.349 -11.508 6.215 1.00 88.94 88 LEU A C 1
ATOM 686 O O . LEU A 1 88 ? 2.449 -10.722 5.925 1.00 88.94 88 LEU A O 1
ATOM 690 N N . ASP A 1 89 ? 3.152 -12.540 7.037 1.00 90.38 89 ASP A N 1
ATOM 691 C CA . ASP A 1 89 ? 1.837 -12.830 7.628 1.00 90.38 89 ASP A CA 1
ATOM 692 C C . ASP A 1 89 ? 1.387 -11.783 8.654 1.00 90.38 89 ASP A C 1
ATOM 694 O O . ASP A 1 89 ? 0.192 -11.635 8.924 1.00 90.38 89 ASP A O 1
ATOM 698 N N . TYR A 1 90 ? 2.347 -11.052 9.222 1.00 88.00 90 TYR A N 1
ATOM 699 C CA . TYR A 1 90 ? 2.089 -9.955 10.135 1.00 88.00 90 TYR A CA 1
ATOM 700 C C . TYR A 1 90 ? 3.191 -8.901 10.044 1.00 88.00 90 TYR A C 1
ATOM 702 O O . TYR A 1 90 ? 4.347 -9.156 10.380 1.00 88.00 90 TYR A O 1
ATOM 710 N N . ALA A 1 91 ? 2.814 -7.708 9.604 1.00 88.25 91 ALA A N 1
ATOM 711 C CA . ALA A 1 91 ? 3.671 -6.543 9.486 1.00 88.25 91 ALA A CA 1
ATOM 712 C C . ALA A 1 91 ? 2.900 -5.271 9.846 1.00 88.25 91 ALA A C 1
ATOM 714 O O . ALA A 1 91 ? 1.668 -5.254 9.939 1.00 88.25 91 ALA A O 1
ATOM 715 N N . LYS A 1 92 ? 3.648 -4.189 10.040 1.00 88.75 92 LYS A N 1
ATOM 716 C CA . LYS A 1 92 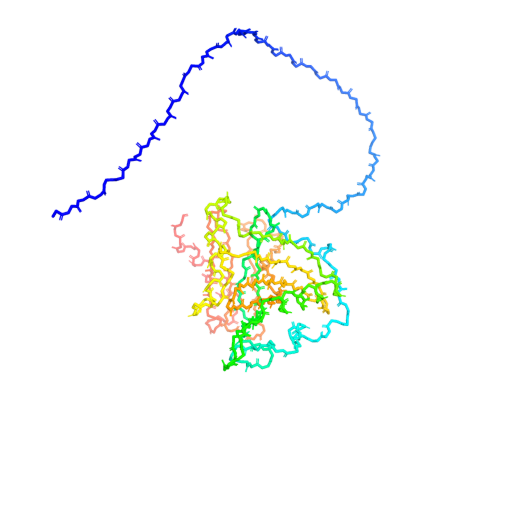? 3.130 -2.840 10.252 1.00 88.75 92 LYS A CA 1
ATOM 717 C C . LYS A 1 92 ? 3.503 -1.980 9.049 1.00 88.75 92 LYS A C 1
ATOM 719 O O . LYS A 1 92 ? 4.628 -2.075 8.577 1.00 88.75 92 LYS A O 1
ATOM 724 N N . MET A 1 93 ? 2.577 -1.140 8.597 1.00 90.69 93 MET A N 1
ATOM 725 C CA . MET A 1 93 ? 2.829 -0.116 7.582 1.00 90.69 93 MET A CA 1
ATOM 726 C C . MET A 1 93 ? 2.281 1.226 8.048 1.00 90.69 93 MET A C 1
ATOM 728 O O . MET A 1 93 ? 1.119 1.338 8.448 1.00 90.69 93 MET A O 1
ATOM 732 N N . GLU A 1 94 ? 3.133 2.235 7.983 1.00 92.06 94 GLU A N 1
ATOM 733 C CA . GLU A 1 94 ? 2.850 3.629 8.279 1.00 92.06 94 GLU A CA 1
ATOM 734 C C . GLU A 1 94 ? 2.463 4.345 6.981 1.00 92.06 94 GLU A C 1
ATOM 736 O O . GLU A 1 94 ? 3.274 4.463 6.063 1.00 92.06 94 GLU A O 1
ATOM 741 N N . ASN A 1 95 ? 1.211 4.796 6.883 1.00 92.94 95 ASN A N 1
ATOM 742 C CA . ASN A 1 95 ? 0.649 5.356 5.655 1.00 92.94 95 ASN A CA 1
ATOM 743 C C . ASN A 1 95 ? 0.387 6.847 5.821 1.00 92.94 95 ASN A C 1
ATOM 745 O O . ASN A 1 95 ? -0.374 7.251 6.701 1.00 92.94 95 ASN A O 1
ATOM 749 N N . TYR A 1 96 ? 0.981 7.672 4.965 1.00 92.81 96 TYR A N 1
ATOM 750 C CA . TYR A 1 96 ? 0.711 9.103 4.985 1.00 92.81 96 TYR A CA 1
ATOM 751 C C . TYR A 1 96 ? -0.672 9.409 4.398 1.00 92.81 96 TYR A C 1
ATOM 753 O O . TYR A 1 96 ? -1.007 8.945 3.311 1.00 92.81 96 TYR A O 1
ATOM 761 N N . THR A 1 97 ? -1.467 10.204 5.112 1.00 92.19 97 THR A N 1
ATOM 762 C CA . THR A 1 97 ? -2.827 10.611 4.712 1.00 92.19 97 THR A CA 1
ATOM 763 C C . THR A 1 97 ? -2.873 12.000 4.069 1.00 92.19 97 THR A C 1
ATOM 765 O O . THR A 1 97 ? -3.950 12.533 3.824 1.00 92.19 97 THR A O 1
ATOM 768 N N . GLY A 1 98 ? -1.715 12.629 3.843 1.00 90.25 98 GLY A N 1
ATOM 769 C CA . GLY A 1 98 ? -1.607 14.025 3.405 1.00 90.25 98 GLY A CA 1
ATOM 770 C C . GLY A 1 98 ? -1.506 15.039 4.546 1.00 90.25 98 GLY A C 1
ATOM 771 O O . GLY A 1 98 ? -1.066 16.161 4.324 1.00 90.25 98 GLY A O 1
ATOM 772 N N . SER A 1 99 ? -1.855 14.653 5.774 1.00 86.81 99 SER A N 1
ATOM 773 C CA . SER A 1 99 ? -1.662 15.498 6.963 1.00 86.81 99 SER A CA 1
ATOM 774 C C . SER A 1 99 ? -1.080 14.758 8.161 1.00 86.81 99 SER A C 1
ATOM 776 O O . SER A 1 99 ? -0.475 15.389 9.022 1.00 86.81 99 SER A O 1
ATOM 778 N N . ALA A 1 100 ? -1.238 13.438 8.220 1.00 89.31 100 ALA A N 1
ATOM 779 C CA . ALA A 1 100 ? -0.804 12.614 9.339 1.00 89.31 100 ALA A CA 1
ATOM 780 C C . ALA A 1 100 ? -0.412 11.209 8.866 1.00 89.31 100 ALA A C 1
ATOM 782 O O . ALA A 1 100 ? -0.408 10.919 7.670 1.00 89.31 100 ALA A O 1
ATOM 783 N N . VAL A 1 101 ? -0.052 10.339 9.808 1.00 89.50 101 VAL A N 1
ATOM 784 C CA . VAL A 1 101 ? 0.377 8.967 9.526 1.00 89.50 101 VAL A CA 1
ATOM 785 C C . VAL A 1 101 ? -0.582 7.975 10.171 1.00 89.50 101 VAL A C 1
ATOM 787 O O . VAL A 1 101 ? -0.607 7.831 11.398 1.00 89.50 101 VAL A O 1
ATOM 790 N N . TYR A 1 102 ? -1.316 7.253 9.330 1.00 90.69 102 TYR A N 1
ATOM 791 C CA . TYR A 1 102 ? -2.212 6.176 9.719 1.00 90.69 102 TYR A CA 1
ATOM 792 C C . TYR A 1 102 ? -1.490 4.825 9.709 1.00 90.69 102 TYR A C 1
ATOM 794 O O . TYR A 1 102 ? -1.056 4.323 8.667 1.00 90.69 102 TYR A O 1
ATOM 802 N N . THR A 1 103 ? -1.388 4.216 10.887 1.00 90.44 103 THR A N 1
ATOM 803 C CA . THR A 1 103 ? -0.742 2.916 11.064 1.00 90.44 103 THR A CA 1
ATOM 804 C C . THR A 1 103 ? -1.707 1.785 10.724 1.00 90.44 103 THR A C 1
ATOM 806 O O . THR A 1 103 ? -2.761 1.640 11.343 1.00 90.44 103 THR A O 1
ATOM 809 N N . THR A 1 104 ? -1.300 0.920 9.804 1.00 91.25 104 THR A N 1
ATOM 810 C CA . THR A 1 104 ? -1.987 -0.335 9.476 1.00 91.25 104 THR A CA 1
ATOM 811 C C . THR A 1 104 ? -1.166 -1.529 9.925 1.00 91.25 104 THR A C 1
ATOM 813 O O . THR A 1 104 ? 0.061 -1.458 10.008 1.00 91.25 104 THR A O 1
ATOM 816 N N . ARG A 1 105 ? -1.852 -2.628 10.240 1.00 90.19 105 ARG A N 1
ATOM 817 C CA . ARG A 1 105 ? -1.236 -3.898 10.614 1.00 90.19 105 ARG A CA 1
ATOM 818 C C . ARG A 1 105 ? -1.987 -5.052 9.964 1.00 90.19 105 ARG A C 1
ATOM 820 O O . ARG A 1 105 ? -3.220 -5.022 9.890 1.00 90.19 105 ARG A O 1
ATOM 827 N N . GLY A 1 106 ? -1.226 -6.050 9.540 1.00 91.94 106 GLY A N 1
ATOM 828 C CA . GLY A 1 106 ? -1.746 -7.292 8.998 1.00 91.94 106 GLY A CA 1
ATOM 829 C C . GLY A 1 106 ? -0.805 -7.955 8.013 1.00 91.94 106 GLY A C 1
ATOM 830 O O . GLY A 1 106 ? 0.408 -7.885 8.198 1.00 91.94 106 GLY A O 1
ATOM 831 N N . LYS A 1 107 ? -1.354 -8.631 7.002 1.00 93.75 107 LYS A N 1
ATOM 832 C CA . LYS A 1 107 ? -0.540 -9.353 6.017 1.00 93.75 107 LYS A CA 1
ATOM 833 C C . LYS A 1 107 ? -0.014 -8.376 4.978 1.00 93.75 107 LYS A C 1
ATOM 835 O O . LYS A 1 107 ? -0.790 -7.591 4.441 1.00 93.75 107 LYS A O 1
ATOM 840 N N . LEU A 1 108 ? 1.273 -8.448 4.666 1.00 93.50 108 LEU A N 1
ATOM 841 C CA . LEU A 1 108 ? 1.933 -7.540 3.735 1.00 93.50 108 LEU A CA 1
ATOM 842 C C . LEU A 1 108 ? 2.551 -8.322 2.579 1.00 93.50 108 LEU A C 1
ATOM 844 O O . LEU A 1 108 ? 3.433 -9.149 2.792 1.00 93.50 108 LEU A O 1
ATOM 848 N N . GLY A 1 109 ? 2.098 -8.034 1.361 1.00 94.56 109 GLY A N 1
ATOM 849 C CA . GLY A 1 109 ? 2.783 -8.415 0.128 1.00 94.56 109 GLY A CA 1
ATOM 850 C C . GLY A 1 109 ? 3.639 -7.262 -0.376 1.00 94.56 109 GLY A C 1
ATOM 851 O O . GLY A 1 109 ? 3.199 -6.111 -0.363 1.00 94.56 109 GLY A O 1
ATOM 852 N N . MET A 1 110 ? 4.853 -7.570 -0.817 1.00 94.00 110 MET A N 1
ATOM 853 C CA . MET A 1 110 ? 5.807 -6.598 -1.340 1.00 94.00 110 MET A CA 1
ATOM 854 C C . MET A 1 110 ? 6.271 -7.010 -2.727 1.00 94.00 110 MET A C 1
ATOM 856 O O . MET A 1 110 ? 6.583 -8.176 -2.964 1.00 94.00 110 MET A O 1
ATOM 860 N N . MET A 1 111 ? 6.365 -6.042 -3.627 1.00 95.31 111 MET A N 1
ATOM 861 C CA . MET A 1 111 ? 6.839 -6.226 -4.993 1.00 95.31 111 MET A CA 1
ATOM 862 C C . MET A 1 111 ? 7.916 -5.183 -5.266 1.00 95.31 111 MET A C 1
ATOM 864 O O . MET A 1 111 ? 7.642 -3.985 -5.201 1.00 95.31 111 MET A O 1
ATOM 868 N N . SER A 1 112 ? 9.135 -5.631 -5.549 1.00 94.44 112 SER A N 1
ATOM 869 C CA . SER A 1 112 ? 10.246 -4.764 -5.931 1.00 94.44 112 SER A CA 1
ATOM 870 C C . SER A 1 112 ? 10.628 -5.040 -7.369 1.00 94.44 112 SER A C 1
ATOM 872 O O . SER A 1 112 ? 11.021 -6.152 -7.702 1.00 94.44 112 SER A O 1
ATOM 874 N N . PHE A 1 113 ? 10.533 -4.021 -8.205 1.00 95.88 113 PHE A N 1
ATOM 875 C CA . PHE A 1 113 ? 10.869 -4.059 -9.615 1.00 95.88 113 PHE A CA 1
ATOM 876 C C . PHE A 1 113 ? 12.242 -3.454 -9.833 1.00 95.88 113 PHE A C 1
ATOM 878 O O . PHE A 1 113 ? 12.504 -2.355 -9.351 1.00 95.88 113 PHE A O 1
ATOM 885 N N . GLN A 1 114 ? 13.101 -4.157 -10.558 1.00 93.94 114 GLN A N 1
ATOM 886 C CA . GLN A 1 114 ? 14.469 -3.720 -10.827 1.00 93.94 114 GLN A CA 1
ATOM 887 C C . GLN A 1 114 ? 14.936 -4.208 -12.202 1.00 93.94 114 GLN A C 1
ATOM 889 O O . GLN A 1 114 ? 14.205 -4.901 -12.913 1.00 93.94 114 GLN A O 1
ATOM 894 N N . GLU A 1 115 ? 16.155 -3.835 -12.579 1.00 94.06 115 GLU A N 1
ATOM 895 C CA . GLU A 1 115 ? 16.806 -4.353 -13.779 1.00 94.06 115 GLU A CA 1
ATOM 896 C C . GLU A 1 115 ? 16.974 -5.882 -13.745 1.00 94.06 115 GLU A C 1
ATOM 898 O O . GLU A 1 115 ? 17.126 -6.501 -12.687 1.00 94.06 115 GLU A O 1
ATOM 903 N N . GLN A 1 116 ? 16.967 -6.498 -14.927 1.00 94.31 116 GLN A N 1
ATOM 904 C CA . GLN A 1 116 ? 17.241 -7.922 -15.095 1.00 94.31 116 GLN A CA 1
ATOM 905 C C . GLN A 1 116 ? 18.237 -8.127 -16.239 1.00 94.31 116 GLN A C 1
ATOM 907 O O . GLN A 1 116 ? 17.911 -7.945 -17.415 1.00 94.31 116 GLN A O 1
ATOM 912 N N . GLY A 1 117 ? 19.460 -8.531 -15.887 1.00 91.31 117 GLY A N 1
ATOM 913 C CA . GLY A 1 117 ? 20.552 -8.676 -16.848 1.00 91.31 117 GLY A CA 1
ATOM 914 C C . GLY A 1 117 ? 20.836 -7.348 -17.550 1.00 91.31 117 GLY A C 1
ATOM 915 O O . GLY A 1 117 ? 21.055 -6.337 -16.898 1.00 91.31 117 GLY A O 1
ATOM 916 N N . GLU A 1 118 ? 20.789 -7.344 -18.881 1.00 92.75 118 GLU A N 1
ATOM 917 C CA . GLU A 1 118 ? 20.981 -6.136 -19.699 1.00 92.75 118 GLU A CA 1
ATOM 918 C C . GLU A 1 118 ? 19.702 -5.300 -19.871 1.00 92.75 118 GLU A C 1
ATOM 920 O O . GLU A 1 118 ? 19.710 -4.291 -20.575 1.00 92.75 118 GLU A O 1
ATOM 925 N N . THR A 1 119 ? 18.580 -5.718 -19.276 1.00 93.38 119 THR A N 1
ATOM 926 C CA . THR A 1 119 ? 17.322 -4.974 -19.380 1.00 93.38 119 THR A CA 1
ATOM 927 C C . THR A 1 119 ? 17.182 -4.022 -18.192 1.00 93.38 119 THR A C 1
ATOM 929 O O . THR A 1 119 ? 16.918 -4.497 -17.083 1.00 93.38 119 THR A O 1
ATOM 932 N N . PRO A 1 120 ? 17.320 -2.697 -18.394 1.00 94.94 120 PRO A N 1
ATOM 933 C CA . PRO A 1 120 ? 17.173 -1.731 -17.314 1.00 94.94 120 PRO A CA 1
ATOM 934 C C . PRO A 1 120 ? 15.722 -1.657 -16.836 1.00 94.94 120 PRO A C 1
ATOM 936 O O . PRO A 1 120 ? 14.782 -1.920 -17.594 1.00 94.94 120 PRO A O 1
ATOM 939 N N . PHE A 1 121 ? 15.536 -1.240 -15.583 1.00 96.31 121 PHE A N 1
ATOM 940 C CA . PHE A 1 121 ? 14.214 -0.895 -15.073 1.00 96.31 121 PHE A CA 1
ATOM 941 C C . PHE A 1 121 ? 13.613 0.263 -15.883 1.00 96.31 121 PHE A C 1
ATOM 943 O O . PHE A 1 121 ? 14.250 1.295 -16.097 1.00 96.31 121 PHE A O 1
ATOM 950 N N . ASN A 1 122 ? 12.366 0.104 -16.326 1.00 96.75 122 ASN A N 1
ATOM 951 C CA . ASN A 1 122 ? 11.638 1.143 -17.043 1.00 96.75 122 ASN A CA 1
ATOM 952 C C . ASN A 1 122 ? 10.618 1.807 -16.110 1.00 96.75 122 ASN A C 1
ATOM 954 O O . ASN A 1 122 ? 9.496 1.321 -15.961 1.00 96.75 122 ASN A O 1
ATOM 958 N N . LYS A 1 123 ? 11.013 2.938 -15.511 1.00 95.94 123 LYS A N 1
ATOM 959 C CA . LYS A 1 123 ? 10.161 3.721 -14.603 1.00 95.94 123 LYS A CA 1
ATOM 960 C C . LYS A 1 123 ? 8.838 4.132 -15.247 1.00 95.94 123 LYS A C 1
ATOM 962 O O . LYS A 1 123 ? 7.799 3.985 -14.620 1.00 95.94 123 LYS A O 1
ATOM 967 N N . MET A 1 124 ? 8.872 4.612 -16.491 1.00 96.38 124 MET A N 1
ATOM 968 C CA . MET A 1 124 ? 7.672 5.083 -17.189 1.00 96.38 124 MET A CA 1
ATOM 969 C C . MET A 1 124 ? 6.671 3.943 -17.394 1.00 96.38 124 MET A C 1
ATOM 971 O O . MET A 1 124 ? 5.504 4.094 -17.066 1.00 96.38 124 MET A O 1
ATOM 975 N N . LEU A 1 125 ? 7.147 2.772 -17.831 1.00 97.31 125 LEU A N 1
ATOM 976 C CA . LEU A 1 125 ? 6.301 1.585 -17.975 1.00 97.31 125 LEU A CA 1
ATOM 977 C C . LEU A 1 125 ? 5.697 1.136 -16.636 1.00 97.31 125 LEU A C 1
ATOM 979 O O . LEU A 1 125 ? 4.538 0.737 -16.591 1.00 97.31 125 LEU A O 1
ATOM 983 N N . PHE A 1 126 ? 6.481 1.180 -15.556 1.00 98.06 126 PHE A N 1
ATOM 984 C CA . PHE A 1 126 ? 5.987 0.862 -14.217 1.00 98.06 126 PHE A CA 1
ATOM 985 C C . PHE A 1 126 ? 4.897 1.843 -13.771 1.00 98.06 126 PHE A C 1
ATOM 987 O O . PHE A 1 126 ? 3.831 1.406 -13.340 1.00 98.06 126 PHE A O 1
ATOM 994 N N . ASP A 1 127 ? 5.150 3.146 -13.901 1.00 97.50 127 ASP A N 1
ATOM 995 C CA . ASP A 1 127 ? 4.206 4.191 -13.505 1.00 97.50 127 ASP A CA 1
ATOM 996 C C . ASP A 1 127 ? 2.902 4.095 -14.311 1.00 97.50 127 ASP A C 1
ATOM 998 O O . ASP A 1 127 ? 1.826 4.115 -13.715 1.00 97.50 127 ASP A O 1
ATOM 1002 N N . ASP A 1 128 ? 2.989 3.891 -15.631 1.00 97.75 128 ASP A N 1
ATOM 1003 C CA . ASP A 1 128 ? 1.827 3.734 -16.514 1.00 97.75 128 ASP A CA 1
ATOM 1004 C C . ASP A 1 128 ? 0.962 2.531 -16.104 1.00 97.75 128 ASP A C 1
ATOM 1006 O O . ASP A 1 128 ? -0.259 2.650 -16.001 1.00 97.75 128 ASP A O 1
ATOM 1010 N N . GLN A 1 129 ? 1.574 1.377 -15.812 1.00 97.94 129 GLN A N 1
ATOM 1011 C CA . GLN A 1 129 ? 0.828 0.185 -15.391 1.00 97.94 129 GLN A CA 1
ATOM 1012 C C . GLN A 1 129 ? 0.191 0.345 -14.009 1.00 97.94 129 GLN A C 1
ATOM 1014 O O . GLN A 1 129 ? -0.924 -0.129 -13.779 1.00 97.94 129 GLN A O 1
ATOM 1019 N N . VAL A 1 130 ? 0.875 1.007 -13.072 1.00 97.81 130 VAL A N 1
ATOM 1020 C CA . VAL A 1 130 ? 0.304 1.304 -11.753 1.00 97.81 130 VAL A CA 1
ATOM 1021 C C . VAL A 1 130 ? -0.869 2.276 -11.884 1.00 97.81 130 VAL A C 1
ATOM 1023 O O . VAL A 1 130 ? -1.917 2.055 -11.270 1.00 97.81 130 VAL A O 1
ATOM 1026 N N . ASP A 1 131 ? -0.736 3.313 -12.708 1.00 97.31 131 ASP A N 1
ATOM 1027 C CA . ASP A 1 131 ? -1.798 4.286 -12.955 1.00 97.31 131 ASP A CA 1
ATOM 1028 C C . ASP A 1 131 ? -2.995 3.663 -13.679 1.00 97.31 131 ASP A C 1
ATOM 1030 O O . ASP A 1 131 ? -4.144 3.941 -13.315 1.00 97.31 131 ASP A O 1
ATOM 1034 N N . GLU A 1 132 ? -2.756 2.759 -14.631 1.00 96.94 132 GLU A N 1
ATOM 1035 C CA . GLU A 1 132 ? -3.806 1.961 -15.261 1.00 96.94 132 GLU A CA 1
ATOM 1036 C C . GLU A 1 132 ? -4.519 1.081 -14.230 1.00 96.94 132 GLU A C 1
ATOM 1038 O O . GLU A 1 132 ? -5.750 1.101 -14.155 1.00 96.94 132 GLU A O 1
ATOM 1043 N N . PHE A 1 133 ? -3.771 0.351 -13.395 1.00 96.25 133 PHE A N 1
ATOM 1044 C CA . PHE A 1 133 ? -4.342 -0.484 -12.339 1.00 96.25 133 PHE A CA 1
ATOM 1045 C C . PHE A 1 133 ? -5.232 0.340 -11.404 1.00 96.25 133 PHE A C 1
ATOM 1047 O O . PHE A 1 133 ? -6.385 -0.022 -11.169 1.00 96.25 133 PHE A O 1
ATOM 1054 N N . ILE A 1 134 ? -4.749 1.480 -10.909 1.00 96.12 134 ILE A N 1
ATOM 1055 C CA . ILE A 1 134 ? -5.511 2.368 -10.019 1.00 96.12 134 ILE A CA 1
ATOM 1056 C C . ILE A 1 134 ? -6.770 2.896 -10.711 1.00 96.12 134 ILE A C 1
ATOM 1058 O O . ILE A 1 134 ? -7.856 2.859 -10.132 1.00 96.12 134 ILE A O 1
ATOM 1062 N N . THR A 1 135 ? -6.645 3.350 -11.958 1.00 95.56 135 THR A N 1
ATOM 1063 C CA . THR A 1 135 ? -7.764 3.912 -12.728 1.00 95.56 135 THR A CA 1
ATOM 1064 C C . THR A 1 135 ? -8.832 2.858 -13.008 1.00 95.56 135 THR A C 1
ATOM 1066 O O . THR A 1 135 ? -10.020 3.107 -12.815 1.00 95.56 135 THR A O 1
ATOM 1069 N N . LYS A 1 136 ? -8.416 1.657 -13.420 1.00 94.31 136 LYS A N 1
ATOM 1070 C CA . LYS A 1 136 ? -9.301 0.532 -13.743 1.00 94.31 136 LYS A CA 1
ATOM 1071 C C . LYS A 1 136 ? -10.004 -0.026 -12.513 1.00 94.31 136 LYS A C 1
ATOM 1073 O O . LYS A 1 136 ? -11.165 -0.421 -12.590 1.00 94.31 136 LYS A O 1
ATOM 1078 N N . THR A 1 137 ? -9.292 -0.095 -11.393 1.00 95.12 137 THR A N 1
ATOM 1079 C CA . THR A 1 137 ? -9.827 -0.627 -10.137 1.00 95.12 137 THR A CA 1
ATOM 1080 C C . THR A 1 137 ? -10.736 0.379 -9.443 1.00 95.12 137 THR A C 1
ATOM 1082 O O . THR A 1 137 ? -11.684 -0.031 -8.785 1.00 95.12 137 THR A O 1
ATOM 1085 N N . GLY A 1 138 ? -10.487 1.683 -9.595 1.00 94.62 138 GLY A N 1
ATOM 1086 C CA . GLY A 1 138 ? -11.225 2.719 -8.876 1.00 94.62 138 GLY A CA 1
ATOM 1087 C C . GLY A 1 138 ? -10.895 2.746 -7.382 1.00 94.62 138 GLY A C 1
ATOM 1088 O O . GLY A 1 138 ? -11.748 3.111 -6.577 1.00 94.62 138 GLY A O 1
ATOM 1089 N N . ALA A 1 139 ? -9.687 2.321 -6.995 1.00 97.06 139 ALA A N 1
ATOM 1090 C CA . ALA A 1 139 ? -9.232 2.397 -5.610 1.00 97.06 139 ALA A CA 1
ATOM 1091 C C . ALA A 1 139 ? -9.267 3.850 -5.093 1.00 97.06 139 ALA A C 1
ATOM 1093 O O . ALA A 1 139 ? -8.892 4.787 -5.801 1.00 97.06 139 ALA A O 1
ATOM 1094 N N . GLU A 1 140 ? -9.687 4.039 -3.840 1.00 97.38 140 GLU A N 1
ATOM 1095 C CA . GLU A 1 140 ? -9.800 5.367 -3.237 1.00 97.38 140 GLU A CA 1
ATOM 1096 C C . GLU A 1 140 ? -8.408 5.947 -2.997 1.00 97.38 140 GLU A C 1
ATOM 1098 O O . GLU A 1 140 ? -7.579 5.347 -2.308 1.00 97.38 140 GLU A O 1
ATOM 1103 N N . LYS A 1 141 ? -8.153 7.138 -3.537 1.00 97.44 141 LYS A N 1
ATOM 1104 C CA . LYS A 1 141 ? -6.894 7.849 -3.312 1.00 97.44 141 LYS A CA 1
ATOM 1105 C C . LYS A 1 141 ? -6.862 8.406 -1.892 1.00 97.44 141 LYS A C 1
ATOM 1107 O O . LYS A 1 141 ? -7.616 9.317 -1.567 1.00 97.44 141 LYS A O 1
ATOM 1112 N N . ILE A 1 142 ? -5.922 7.926 -1.086 1.00 96.56 142 ILE A N 1
ATOM 1113 C CA . ILE A 1 142 ? -5.649 8.464 0.252 1.00 96.56 142 ILE A CA 1
ATOM 1114 C C . ILE A 1 142 ? -4.630 9.597 0.161 1.00 96.56 142 ILE A C 1
ATOM 1116 O O . ILE A 1 142 ? -4.838 10.675 0.710 1.00 96.56 142 ILE A O 1
ATOM 1120 N N . TYR A 1 143 ? -3.541 9.366 -0.570 1.00 95.81 143 TYR A N 1
ATOM 1121 C CA . TYR A 1 143 ? -2.495 10.351 -0.800 1.00 95.81 143 TYR A CA 1
ATOM 1122 C C . TYR A 1 143 ? -1.776 10.081 -2.122 1.00 95.81 143 TYR A C 1
ATOM 1124 O O . TYR A 1 143 ? -1.593 8.933 -2.518 1.00 95.81 143 TYR A O 1
ATOM 1132 N N . ARG A 1 144 ? -1.343 11.143 -2.801 1.00 96.00 144 ARG A N 1
ATOM 1133 C CA . ARG A 1 144 ? -0.345 11.063 -3.870 1.00 96.00 144 ARG A CA 1
ATOM 1134 C C . ARG A 1 144 ? 0.414 12.376 -3.923 1.00 96.00 144 ARG A C 1
ATOM 1136 O O . ARG A 1 144 ? -0.218 13.426 -4.036 1.00 96.00 144 ARG A O 1
ATOM 1143 N N . GLY A 1 145 ? 1.734 12.314 -3.851 1.00 94.62 145 GLY A N 1
ATOM 1144 C CA . GLY A 1 145 ? 2.576 13.502 -3.876 1.00 94.62 145 GLY A CA 1
ATOM 1145 C C . GLY A 1 145 ? 3.982 13.234 -3.364 1.00 94.62 145 GLY A C 1
ATOM 1146 O O . GLY A 1 145 ? 4.379 12.085 -3.167 1.00 94.62 145 GLY A O 1
ATOM 1147 N N . GLU A 1 146 ? 4.720 14.320 -3.176 1.00 92.25 146 GLU A N 1
ATOM 1148 C CA . GLU A 1 146 ? 6.082 14.314 -2.650 1.00 92.25 146 GLU A CA 1
ATOM 1149 C C . GLU A 1 146 ? 6.162 13.727 -1.240 1.00 92.25 146 GLU A C 1
ATOM 1151 O O . GLU A 1 146 ? 5.235 13.842 -0.436 1.00 92.25 146 GLU A O 1
ATOM 1156 N N . TYR A 1 147 ? 7.322 13.180 -0.882 1.00 87.88 147 TYR A N 1
ATOM 1157 C CA . TYR A 1 147 ? 7.596 12.902 0.523 1.00 87.88 147 TYR A CA 1
ATOM 1158 C C . TYR A 1 147 ? 7.420 14.185 1.361 1.00 87.88 147 TYR A C 1
ATOM 1160 O O . TYR A 1 147 ? 7.911 15.242 0.951 1.00 87.88 147 TYR A O 1
ATOM 1168 N N . PRO A 1 148 ? 6.737 14.151 2.523 1.00 87.06 148 PRO A N 1
ATOM 1169 C CA . PRO A 1 148 ? 6.392 15.361 3.268 1.00 87.06 148 PRO A CA 1
ATOM 1170 C C . PRO A 1 148 ? 7.611 15.954 4.004 1.00 87.06 148 PRO A C 1
ATOM 1172 O O . PRO A 1 148 ? 7.724 15.879 5.227 1.00 87.06 148 PRO A O 1
ATOM 1175 N N . ARG A 1 149 ? 8.548 16.552 3.254 1.00 78.44 149 ARG A N 1
ATOM 1176 C CA . ARG A 1 149 ? 9.831 17.090 3.751 1.00 78.44 149 ARG A CA 1
ATOM 1177 C C . ARG A 1 149 ? 9.649 18.219 4.770 1.00 78.44 149 ARG A C 1
ATOM 1179 O O . ARG A 1 149 ? 10.362 18.250 5.773 1.00 78.44 149 ARG A O 1
ATOM 1186 N N . GLU A 1 150 ? 8.645 19.065 4.546 1.00 79.06 150 GLU A N 1
ATOM 1187 C CA . GLU A 1 150 ? 8.273 20.191 5.417 1.00 79.06 150 GLU A CA 1
ATOM 1188 C C . GLU A 1 150 ? 7.346 19.790 6.578 1.00 79.06 150 GLU A C 1
ATOM 1190 O O . GLU A 1 150 ? 6.942 20.632 7.382 1.00 79.06 150 GLU A O 1
ATOM 1195 N N . ALA A 1 151 ? 6.960 18.513 6.682 1.00 78.62 151 ALA A N 1
ATOM 1196 C CA . ALA A 1 151 ? 6.155 18.063 7.808 1.00 78.62 151 ALA A CA 1
ATOM 1197 C C . ALA A 1 151 ? 6.972 18.013 9.105 1.00 78.62 151 ALA A C 1
ATOM 1199 O O . ALA A 1 151 ? 8.204 17.941 9.109 1.00 78.62 151 ALA A O 1
ATOM 1200 N N . GLN A 1 152 ? 6.245 17.998 10.226 1.00 77.88 152 GLN A N 1
ATOM 1201 C CA . GLN A 1 152 ? 6.820 17.815 11.555 1.00 77.88 152 GLN A CA 1
ATOM 1202 C C . GLN A 1 152 ? 7.750 16.595 11.580 1.00 77.88 152 GLN A C 1
ATOM 1204 O O . GLN A 1 152 ? 7.422 15.545 11.024 1.00 77.88 152 GLN A O 1
ATOM 1209 N N . GLU A 1 153 ? 8.885 16.713 12.273 1.00 83.56 153 GLU A N 1
ATOM 1210 C CA . GLU A 1 153 ? 9.918 15.668 12.331 1.00 83.56 153 GLU A CA 1
ATOM 1211 C C . GLU A 1 153 ? 9.354 14.292 12.723 1.00 83.56 153 GLU A C 1
ATOM 1213 O O . GLU A 1 153 ? 9.746 13.271 12.161 1.00 83.56 153 GLU A O 1
ATOM 1218 N N . GLY A 1 154 ? 8.345 14.267 13.601 1.00 84.31 154 GLY A N 1
ATOM 1219 C CA . GLY A 1 154 ? 7.656 13.041 14.007 1.00 84.31 154 GLY A CA 1
ATOM 1220 C C . GLY A 1 154 ? 6.984 12.277 12.858 1.00 84.31 154 GLY A C 1
ATOM 1221 O O . GLY A 1 154 ? 7.020 11.050 12.852 1.00 84.31 154 GLY A O 1
ATOM 1222 N N . ILE A 1 155 ? 6.427 12.964 11.852 1.00 86.44 155 ILE A N 1
ATOM 1223 C CA . ILE A 1 155 ? 5.830 12.318 10.667 1.00 86.44 155 ILE A CA 1
ATOM 1224 C C . ILE A 1 155 ? 6.918 11.616 9.854 1.00 86.44 155 ILE A C 1
ATOM 1226 O O . ILE A 1 155 ? 6.759 10.456 9.474 1.00 86.44 155 ILE A O 1
ATOM 1230 N N . LYS A 1 156 ? 8.045 12.300 9.630 1.00 85.31 156 LYS A N 1
ATOM 1231 C CA . LYS A 1 156 ? 9.166 11.774 8.844 1.00 85.31 156 LYS A CA 1
ATOM 1232 C C . LYS A 1 156 ? 9.808 10.568 9.522 1.00 85.31 156 LYS A C 1
ATOM 1234 O O . LYS A 1 156 ? 10.070 9.573 8.854 1.00 85.31 156 LYS A O 1
ATOM 1239 N N . LEU A 1 157 ? 10.027 10.641 10.836 1.00 86.44 157 LEU A N 1
ATOM 1240 C CA . LEU A 1 157 ? 10.562 9.528 11.622 1.00 86.44 157 LEU A CA 1
ATOM 1241 C C . LEU A 1 157 ? 9.636 8.314 11.574 1.00 86.44 157 LEU A C 1
ATOM 1243 O O . LEU A 1 157 ? 10.105 7.206 11.335 1.00 86.44 157 LEU A O 1
ATOM 1247 N N . LYS A 1 158 ? 8.324 8.528 11.716 1.00 88.19 158 LYS A N 1
ATOM 1248 C CA . LYS A 1 158 ? 7.345 7.440 11.686 1.00 88.19 158 LYS A CA 1
ATOM 1249 C C . LYS A 1 158 ? 7.295 6.750 10.321 1.00 88.19 158 LYS A C 1
ATOM 1251 O O . LYS A 1 158 ? 7.291 5.530 10.262 1.00 88.19 158 LYS A O 1
ATOM 1256 N N . LEU A 1 159 ? 7.333 7.496 9.216 1.00 88.50 159 LEU A N 1
ATOM 1257 C CA . LEU A 1 159 ? 7.374 6.905 7.869 1.00 88.50 159 LEU A CA 1
ATOM 1258 C C . LEU A 1 159 ? 8.651 6.081 7.615 1.00 88.50 159 LEU A C 1
ATOM 1260 O O . LEU A 1 159 ? 8.577 5.035 6.970 1.00 88.50 159 LEU A O 1
ATOM 1264 N N . LYS A 1 160 ? 9.799 6.488 8.178 1.00 86.94 160 LYS A N 1
ATOM 1265 C CA . LYS A 1 160 ? 11.058 5.722 8.095 1.00 86.94 160 LYS A CA 1
ATOM 1266 C C . LYS A 1 160 ? 10.985 4.360 8.788 1.00 86.94 160 LYS A C 1
ATOM 1268 O O . LYS A 1 160 ? 11.756 3.472 8.433 1.00 86.94 160 LYS A O 1
ATOM 1273 N N . GLU A 1 161 ? 10.046 4.149 9.711 1.00 87.81 161 GLU A N 1
ATOM 1274 C CA . GLU A 1 161 ? 9.846 2.840 10.346 1.00 87.81 161 GLU A CA 1
ATOM 1275 C C . GLU A 1 161 ? 9.419 1.757 9.343 1.00 87.81 161 GLU A C 1
ATOM 1277 O O . GLU A 1 161 ? 9.666 0.581 9.593 1.00 87.81 161 GLU A O 1
ATOM 1282 N N . ASN A 1 162 ? 8.871 2.125 8.177 1.00 87.38 162 ASN A N 1
ATOM 1283 C CA . ASN A 1 162 ? 8.560 1.170 7.105 1.00 87.38 162 ASN A CA 1
ATOM 1284 C C . ASN A 1 162 ? 9.806 0.489 6.516 1.00 87.38 162 ASN A C 1
ATOM 1286 O O . ASN A 1 162 ? 9.682 -0.537 5.857 1.00 87.38 162 ASN A O 1
ATOM 1290 N N . LEU A 1 163 ? 11.009 1.027 6.752 1.00 81.62 163 LEU A N 1
ATOM 1291 C CA . LEU A 1 163 ? 12.267 0.380 6.369 1.00 81.62 163 LEU A CA 1
ATOM 1292 C C . LEU A 1 163 ? 12.613 -0.812 7.267 1.00 81.62 163 LEU A C 1
ATOM 1294 O O . LEU A 1 163 ? 13.634 -1.453 7.038 1.00 81.62 163 LEU A O 1
ATOM 1298 N N . TRP A 1 164 ? 11.820 -1.100 8.300 1.00 78.44 164 TRP A N 1
ATOM 1299 C CA . TRP A 1 164 ? 12.056 -2.190 9.235 1.00 78.44 164 TRP A CA 1
ATOM 1300 C C . TRP A 1 164 ? 10.782 -3.003 9.458 1.00 78.44 164 TRP A C 1
ATOM 1302 O O . TRP A 1 164 ? 9.789 -2.509 9.987 1.00 78.44 164 TRP A O 1
ATOM 1312 N N . ASN A 1 165 ? 10.820 -4.291 9.121 1.00 69.00 165 ASN A N 1
ATOM 1313 C CA . ASN A 1 165 ? 9.661 -5.179 9.271 1.00 69.00 165 ASN A CA 1
ATOM 1314 C C . ASN A 1 165 ? 9.624 -5.937 10.614 1.00 69.00 165 ASN A C 1
ATOM 1316 O O . ASN A 1 165 ? 8.825 -6.855 10.789 1.00 69.00 165 ASN A O 1
ATOM 1320 N N . GLY A 1 166 ? 10.498 -5.586 11.563 1.00 66.38 166 GLY A N 1
ATOM 1321 C CA . GLY A 1 166 ? 10.650 -6.301 12.835 1.00 66.38 166 GLY A CA 1
ATOM 1322 C C . GLY A 1 166 ? 11.759 -7.357 12.837 1.00 66.38 166 GLY A C 1
ATOM 1323 O O . GLY A 1 166 ? 12.169 -7.777 13.917 1.00 66.38 166 GLY A O 1
ATOM 1324 N N . LYS A 1 167 ? 12.259 -7.775 11.666 1.00 65.56 167 LYS A N 1
ATOM 1325 C CA . LYS A 1 167 ? 13.333 -8.777 11.535 1.00 65.56 167 LYS A CA 1
ATOM 1326 C C . LYS A 1 167 ? 14.518 -8.284 10.717 1.00 65.56 167 LYS A C 1
ATOM 1328 O O . LYS A 1 167 ? 15.658 -8.559 11.077 1.00 65.56 167 LYS A O 1
ATOM 1333 N N . VAL A 1 168 ? 14.245 -7.605 9.608 1.00 67.00 168 VAL A N 1
ATOM 1334 C CA . VAL A 1 168 ? 15.254 -7.133 8.660 1.00 67.00 168 VAL A CA 1
ATOM 1335 C C . VAL A 1 168 ? 14.920 -5.731 8.180 1.00 67.00 168 VAL A C 1
ATOM 1337 O O . VAL A 1 168 ? 13.761 -5.297 8.199 1.00 67.00 168 VAL A O 1
ATOM 1340 N N . HIS A 1 169 ? 15.958 -5.032 7.720 1.00 71.88 169 HIS A N 1
ATOM 1341 C CA . HIS A 1 169 ? 15.744 -3.854 6.906 1.00 71.88 169 HIS A CA 1
ATOM 1342 C C . HIS A 1 169 ? 15.094 -4.291 5.602 1.00 71.88 169 HIS A C 1
ATOM 1344 O O . HIS A 1 169 ? 15.618 -5.155 4.900 1.00 71.88 169 HIS A O 1
ATOM 1350 N N . THR A 1 170 ? 13.938 -3.713 5.318 1.00 68.44 170 THR A N 1
ATOM 1351 C CA . THR A 1 170 ? 13.180 -3.994 4.110 1.00 68.44 170 THR A CA 1
ATOM 1352 C C . THR A 1 170 ? 13.193 -2.783 3.188 1.00 68.44 170 THR A C 1
ATOM 1354 O O . THR A 1 170 ? 13.654 -1.690 3.534 1.00 68.44 170 THR A O 1
ATOM 1357 N N . LEU A 1 171 ? 12.696 -2.989 1.979 1.00 69.38 171 LEU A N 1
ATOM 1358 C CA . LEU A 1 171 ? 12.469 -1.921 1.029 1.00 69.38 171 LEU A CA 1
ATOM 1359 C C . LEU A 1 171 ? 11.310 -1.085 1.567 1.00 69.38 171 LEU A C 1
ATOM 1361 O O . LEU A 1 171 ? 10.210 -1.590 1.692 1.00 69.38 171 LEU A O 1
ATOM 1365 N N . GLY A 1 172 ? 11.556 0.173 1.918 1.00 74.06 172 GLY A N 1
ATOM 1366 C CA . GLY A 1 172 ? 10.524 1.138 2.308 1.00 74.06 172 GLY A CA 1
ATOM 1367 C C . GLY A 1 172 ? 10.342 2.216 1.242 1.00 74.06 172 GLY A C 1
ATOM 1368 O O . GLY A 1 172 ? 11.060 2.230 0.233 1.00 74.06 172 GLY A O 1
ATOM 1369 N N . ILE A 1 173 ? 9.401 3.127 1.487 1.00 81.06 173 ILE A N 1
ATOM 1370 C CA . ILE A 1 173 ? 9.271 4.381 0.735 1.00 81.06 173 ILE A CA 1
ATOM 1371 C C . ILE A 1 173 ? 10.399 5.316 1.193 1.00 81.06 173 ILE A C 1
ATOM 1373 O O . ILE A 1 173 ? 10.548 5.565 2.389 1.00 81.06 173 ILE A O 1
ATOM 1377 N N . ALA A 1 174 ? 11.215 5.778 0.252 1.00 80.12 174 ALA A N 1
ATOM 1378 C CA . ALA A 1 174 ? 12.312 6.713 0.477 1.00 80.12 174 ALA A CA 1
ATOM 1379 C C . ALA A 1 174 ? 11.827 8.175 0.39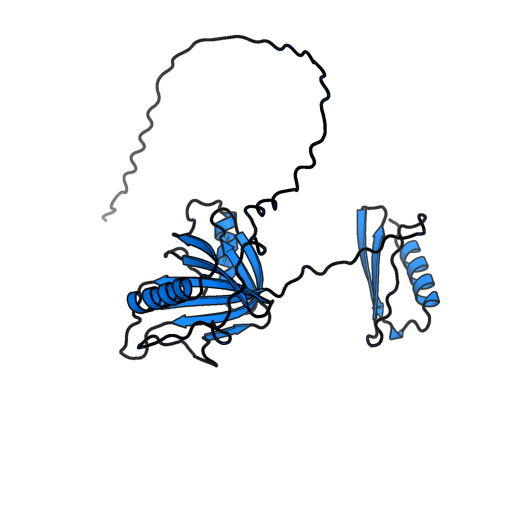2 1.00 80.12 174 ALA A C 1
ATOM 1381 O O . ALA A 1 174 ? 10.718 8.445 -0.067 1.00 80.12 174 ALA A O 1
ATOM 1382 N N . ASP A 1 175 ? 12.632 9.123 0.877 1.00 83.00 175 ASP A N 1
ATOM 1383 C CA . ASP A 1 175 ? 12.284 10.551 0.958 1.00 83.00 175 ASP A CA 1
ATOM 1384 C C . ASP A 1 175 ? 12.697 11.383 -0.274 1.00 83.00 175 ASP A C 1
ATOM 1386 O O . ASP A 1 175 ? 12.521 12.611 -0.315 1.00 83.00 175 ASP A O 1
ATOM 1390 N N . ASP A 1 176 ? 13.216 10.712 -1.299 1.00 81.75 176 ASP A N 1
ATOM 1391 C CA . ASP A 1 176 ? 13.730 11.285 -2.538 1.00 81.75 176 ASP A CA 1
ATOM 1392 C C . ASP A 1 176 ? 12.671 11.425 -3.639 1.00 81.75 176 ASP A C 1
ATOM 1394 O O . ASP A 1 176 ? 12.809 12.327 -4.463 1.00 81.75 176 ASP A O 1
ATOM 1398 N N . GLU A 1 177 ? 11.610 10.613 -3.620 1.00 90.38 177 GLU A N 1
ATOM 1399 C CA . GLU A 1 177 ? 10.671 10.481 -4.746 1.00 90.38 177 GLU A CA 1
ATOM 1400 C C . GLU A 1 177 ? 9.188 10.535 -4.328 1.00 90.38 177 GLU A C 1
ATOM 1402 O O . GLU A 1 177 ? 8.837 10.131 -3.210 1.00 90.38 177 GLU A O 1
ATOM 1407 N N . PRO A 1 178 ? 8.278 10.966 -5.224 1.00 93.19 178 PRO A N 1
ATOM 1408 C CA . PRO A 1 178 ? 6.841 10.919 -4.983 1.00 93.19 178 PRO A CA 1
ATOM 1409 C C . PRO A 1 178 ? 6.326 9.500 -4.750 1.00 93.19 178 PRO A C 1
ATOM 1411 O O . PRO A 1 178 ? 6.808 8.533 -5.337 1.00 93.19 178 PRO A O 1
ATOM 1414 N N . PHE A 1 179 ? 5.274 9.378 -3.947 1.00 96.00 179 PHE A N 1
ATOM 1415 C CA . PHE A 1 179 ? 4.636 8.095 -3.665 1.00 96.00 179 PHE A CA 1
ATOM 1416 C C . PHE A 1 179 ? 3.113 8.215 -3.660 1.00 96.00 179 PHE A C 1
ATOM 1418 O O . PHE A 1 179 ? 2.539 9.301 -3.520 1.00 96.00 179 PHE A O 1
ATOM 1425 N N . GLY A 1 180 ? 2.449 7.076 -3.829 1.00 96.75 180 GLY A N 1
ATOM 1426 C CA . GLY A 1 180 ? 0.999 6.949 -3.774 1.00 96.75 180 GLY A CA 1
ATOM 1427 C C . GLY A 1 180 ? 0.554 6.049 -2.630 1.00 96.75 180 GLY A C 1
ATOM 1428 O O . GLY A 1 180 ? 1.216 5.065 -2.309 1.00 96.75 180 GLY A O 1
ATOM 1429 N N . VAL A 1 181 ? -0.593 6.375 -2.038 1.00 97.38 181 VAL A N 1
ATOM 1430 C CA . VAL A 1 181 ? -1.313 5.565 -1.053 1.00 97.38 181 VAL A CA 1
ATOM 1431 C C . VAL A 1 181 ? -2.780 5.527 -1.458 1.00 97.38 181 VAL A C 1
ATOM 1433 O O . VAL A 1 181 ? -3.440 6.561 -1.578 1.00 97.38 181 VAL A O 1
ATOM 1436 N N . TYR A 1 182 ? -3.292 4.321 -1.643 1.00 98.12 182 TYR A N 1
ATOM 1437 C CA . TYR A 1 182 ? -4.648 4.038 -2.081 1.00 98.12 182 TYR A CA 1
ATOM 1438 C C . TYR A 1 182 ? -5.269 2.987 -1.169 1.00 98.12 182 TYR A C 1
ATOM 1440 O O . TYR A 1 182 ? -4.567 2.165 -0.581 1.00 98.12 182 TYR A O 1
ATOM 1448 N N . ALA A 1 183 ? -6.589 3.009 -1.036 1.00 97.94 183 ALA A N 1
ATOM 1449 C CA . ALA A 1 183 ? -7.322 2.048 -0.230 1.00 97.94 183 ALA A CA 1
ATOM 1450 C C . ALA A 1 183 ? -8.488 1.457 -1.014 1.00 97.94 183 ALA A C 1
ATOM 1452 O O . ALA A 1 183 ? -9.165 2.137 -1.783 1.00 97.94 183 ALA A O 1
ATOM 1453 N N . PHE A 1 184 ? -8.753 0.180 -0.780 1.00 98.06 184 PHE A N 1
ATOM 1454 C CA . PHE A 1 184 ? -9.914 -0.504 -1.329 1.00 98.06 184 PHE A CA 1
ATOM 1455 C C . PHE A 1 184 ? -10.366 -1.627 -0.399 1.00 98.06 184 PHE A C 1
ATOM 1457 O O . PHE A 1 184 ? -9.639 -2.045 0.504 1.00 98.06 184 PHE A O 1
ATOM 1464 N N . LYS A 1 185 ? -11.588 -2.113 -0.602 1.00 97.69 185 LYS A N 1
ATOM 1465 C CA . LYS A 1 185 ? -12.061 -3.368 -0.022 1.00 97.69 185 LYS A CA 1
ATOM 1466 C C . LYS A 1 185 ? -12.174 -4.419 -1.116 1.00 97.69 185 LYS A C 1
ATOM 1468 O O . LYS A 1 185 ? -12.451 -4.078 -2.263 1.00 97.69 185 LYS A O 1
ATOM 1473 N N . HIS A 1 186 ? -11.935 -5.673 -0.771 1.00 96.69 186 HIS A N 1
ATOM 1474 C CA . HIS A 1 186 ? -12.135 -6.795 -1.677 1.00 96.69 186 HIS A CA 1
ATOM 1475 C C . HIS A 1 186 ? -12.500 -8.049 -0.880 1.00 96.69 186 HIS A C 1
ATOM 1477 O O . HIS A 1 186 ? -11.817 -8.398 0.084 1.00 96.69 186 HIS A O 1
ATOM 1483 N N . ASN A 1 187 ? -13.586 -8.719 -1.267 1.00 94.75 187 ASN A N 1
ATOM 1484 C CA . ASN A 1 187 ? -14.146 -9.878 -0.570 1.00 94.75 187 ASN A CA 1
ATOM 1485 C C . ASN A 1 187 ? -14.343 -9.628 0.939 1.00 94.75 187 ASN A C 1
ATOM 1487 O O . ASN A 1 187 ? -14.047 -10.487 1.770 1.00 94.75 187 ASN A O 1
ATOM 1491 N N . GLY A 1 188 ? -14.804 -8.424 1.300 1.00 92.62 188 GLY A N 1
ATOM 1492 C CA . GLY A 1 188 ? -15.050 -8.030 2.693 1.00 92.62 188 GLY A CA 1
ATOM 1493 C C . GLY A 1 188 ? -13.790 -7.745 3.519 1.00 92.62 188 GLY A C 1
ATOM 1494 O O . GLY A 1 188 ? -13.890 -7.427 4.705 1.00 92.62 188 GLY A O 1
ATOM 1495 N N . LYS A 1 189 ? -12.604 -7.823 2.911 1.00 95.62 189 LYS A N 1
ATOM 1496 C CA . LYS A 1 189 ? -11.326 -7.457 3.529 1.00 95.62 189 LYS A CA 1
ATOM 1497 C C . LYS A 1 189 ? -10.909 -6.055 3.109 1.00 95.62 189 LYS A C 1
ATOM 1499 O O . LYS A 1 189 ? -11.316 -5.563 2.062 1.00 95.62 189 LYS A O 1
ATOM 1504 N N . LYS A 1 190 ? -10.089 -5.411 3.935 1.00 97.00 190 LYS A N 1
ATOM 1505 C CA . LYS A 1 190 ? -9.592 -4.046 3.731 1.00 97.00 190 LYS A CA 1
ATOM 1506 C C . LYS A 1 190 ? -8.150 -4.087 3.253 1.00 97.00 190 LYS A C 1
ATOM 1508 O O . LYS A 1 190 ? -7.341 -4.798 3.845 1.00 97.00 190 LYS A O 1
ATOM 1513 N N . TYR A 1 191 ? -7.830 -3.292 2.242 1.00 97.88 191 TYR A N 1
ATOM 1514 C CA . TYR A 1 191 ? -6.502 -3.231 1.652 1.00 97.88 191 TYR A CA 1
ATOM 1515 C C . TYR A 1 191 ? -5.986 -1.799 1.589 1.00 97.88 191 TYR A C 1
ATOM 1517 O O . TYR A 1 191 ? -6.737 -0.870 1.283 1.00 97.88 191 TYR A O 1
ATOM 1525 N N . VAL A 1 192 ? -4.692 -1.638 1.861 1.00 97.50 192 VAL A N 1
ATOM 1526 C CA . VAL A 1 192 ? -3.934 -0.432 1.513 1.00 97.50 192 VAL A CA 1
ATOM 1527 C C . VAL A 1 192 ? -2.879 -0.810 0.486 1.00 97.50 192 VAL A C 1
ATOM 1529 O O . VAL A 1 192 ? -2.103 -1.737 0.706 1.00 97.50 192 VAL A O 1
ATOM 1532 N N . PHE A 1 193 ? -2.877 -0.093 -0.631 1.00 97.75 193 PHE A N 1
ATOM 1533 C CA . PHE A 1 193 ? -1.925 -0.215 -1.724 1.00 97.75 193 PHE A CA 1
ATOM 1534 C C . PHE A 1 193 ? -1.054 1.034 -1.737 1.00 97.75 193 PHE A C 1
ATOM 1536 O O . PHE A 1 193 ? -1.573 2.142 -1.885 1.00 97.75 193 PHE A O 1
ATOM 1543 N N . SER A 1 194 ? 0.255 0.880 -1.584 1.00 96.50 194 SER A N 1
ATOM 1544 C CA . SER A 1 194 ? 1.190 1.990 -1.732 1.00 96.50 194 SER A CA 1
ATOM 1545 C C . SER A 1 194 ? 2.288 1.662 -2.722 1.00 96.50 194 SER A C 1
ATOM 1547 O O . SER A 1 194 ? 2.653 0.503 -2.904 1.00 96.50 194 SER A O 1
ATOM 1549 N N . PHE A 1 195 ? 2.795 2.688 -3.392 1.00 96.62 195 PHE A N 1
ATOM 1550 C CA . PHE A 1 195 ? 3.848 2.523 -4.381 1.00 96.62 195 PHE A CA 1
ATOM 1551 C C . PHE A 1 195 ? 4.743 3.753 -4.462 1.00 96.62 195 PHE A C 1
ATOM 1553 O O . PHE A 1 195 ? 4.327 4.865 -4.133 1.00 96.62 195 PHE A O 1
ATOM 1560 N N . GLN A 1 196 ? 5.967 3.532 -4.921 1.00 96.00 196 GLN A N 1
ATOM 1561 C CA . GLN A 1 196 ? 6.957 4.559 -5.231 1.00 96.00 196 GLN A CA 1
ATOM 1562 C C . GLN A 1 196 ? 7.879 4.015 -6.321 1.00 96.00 196 GLN A C 1
ATOM 1564 O O . GLN A 1 196 ? 8.176 2.819 -6.338 1.00 96.00 196 GLN A O 1
ATOM 1569 N N . SER A 1 197 ? 8.361 4.877 -7.205 1.00 95.50 197 SER A N 1
ATOM 1570 C CA . SER A 1 197 ? 9.353 4.519 -8.214 1.00 95.50 197 SER A CA 1
ATOM 1571 C C . SER A 1 197 ? 10.406 5.607 -8.340 1.00 95.50 197 SER A C 1
ATOM 1573 O O . SER A 1 197 ? 10.142 6.778 -8.084 1.00 95.50 197 SER A O 1
ATOM 1575 N N . ASN A 1 198 ? 11.600 5.210 -8.758 1.00 93.06 198 ASN A N 1
ATOM 1576 C CA . ASN A 1 198 ? 12.696 6.109 -9.090 1.00 93.06 198 ASN A CA 1
ATOM 1577 C C . ASN A 1 198 ? 13.386 5.623 -10.371 1.00 93.06 198 ASN A C 1
ATOM 1579 O O . ASN A 1 198 ? 12.871 4.744 -11.061 1.00 93.06 198 ASN A O 1
ATOM 1583 N N . SER A 1 199 ? 14.532 6.195 -10.734 1.00 90.56 199 SER A N 1
ATOM 1584 C CA . SER A 1 199 ? 15.242 5.797 -11.959 1.00 90.56 199 SER A CA 1
ATOM 1585 C C . SER A 1 199 ? 15.795 4.364 -11.947 1.00 90.56 199 SER A C 1
ATOM 1587 O O . SER A 1 199 ? 16.097 3.836 -13.013 1.00 90.56 199 SER A O 1
ATOM 1589 N N . ALA A 1 200 ? 15.921 3.728 -10.779 1.00 91.25 200 ALA A N 1
ATOM 1590 C CA . ALA A 1 200 ? 16.532 2.409 -10.619 1.00 91.25 200 ALA A CA 1
ATOM 1591 C C . ALA A 1 200 ? 15.524 1.295 -10.295 1.00 91.25 200 ALA A C 1
ATOM 1593 O O . ALA A 1 200 ? 15.755 0.140 -10.650 1.00 91.25 200 ALA A O 1
ATOM 1594 N N . GLN A 1 201 ? 14.430 1.616 -9.601 1.00 93.94 201 GLN A N 1
ATOM 1595 C CA . GLN A 1 201 ? 13.497 0.611 -9.096 1.00 93.94 201 GLN A CA 1
ATOM 1596 C C . GLN A 1 201 ? 12.071 1.138 -8.915 1.00 93.94 201 GLN A C 1
ATOM 1598 O O . GLN A 1 201 ? 11.845 2.330 -8.694 1.00 93.94 201 GLN A O 1
ATOM 1603 N N . GLY A 1 202 ? 11.115 0.213 -8.930 1.00 95.69 202 GLY A N 1
ATOM 1604 C CA . GLY A 1 202 ? 9.718 0.427 -8.551 1.00 95.69 202 GLY A CA 1
ATOM 1605 C C . GLY A 1 202 ? 9.356 -0.437 -7.350 1.00 95.69 202 GLY A C 1
ATOM 1606 O O . GLY A 1 202 ? 9.854 -1.549 -7.207 1.00 95.69 202 GLY A O 1
ATOM 1607 N N . LYS A 1 203 ? 8.497 0.052 -6.462 1.00 95.38 203 LYS A N 1
ATOM 1608 C CA . LYS A 1 203 ? 8.062 -0.671 -5.264 1.00 95.38 203 LYS A CA 1
ATOM 1609 C C . LYS A 1 203 ? 6.555 -0.602 -5.139 1.00 95.38 203 LYS A C 1
ATOM 1611 O O . LYS A 1 203 ? 5.987 0.475 -5.299 1.00 95.38 203 LYS A O 1
ATOM 1616 N N . ILE A 1 204 ? 5.936 -1.724 -4.794 1.00 96.75 204 ILE A N 1
ATOM 1617 C CA . ILE A 1 204 ? 4.525 -1.813 -4.419 1.00 96.75 204 ILE A CA 1
ATOM 1618 C C . ILE A 1 204 ? 4.415 -2.562 -3.090 1.00 96.75 204 ILE A C 1
ATOM 1620 O O . ILE A 1 204 ? 5.058 -3.593 -2.883 1.00 96.75 204 ILE A O 1
ATOM 1624 N N . PHE A 1 205 ? 3.561 -2.052 -2.209 1.00 95.75 205 PHE A N 1
ATOM 1625 C CA . PHE A 1 205 ? 3.182 -2.655 -0.940 1.00 95.75 205 PHE A CA 1
ATOM 1626 C C . PHE A 1 205 ? 1.673 -2.845 -0.910 1.00 95.75 205 PHE A C 1
ATOM 1628 O O . PHE A 1 205 ? 0.919 -1.914 -1.196 1.00 95.75 205 PHE A O 1
ATOM 1635 N N . ILE A 1 206 ? 1.227 -4.038 -0.529 1.00 96.81 206 ILE A N 1
ATOM 1636 C CA . ILE A 1 206 ? -0.192 -4.379 -0.442 1.00 96.81 206 ILE A CA 1
ATOM 1637 C C . ILE A 1 206 ? -0.451 -4.960 0.941 1.00 96.81 206 ILE A C 1
ATOM 1639 O O . ILE A 1 206 ? -0.079 -6.096 1.238 1.00 96.81 206 ILE A O 1
ATOM 1643 N N . MET A 1 207 ? -1.081 -4.160 1.793 1.00 95.69 207 MET A N 1
ATOM 1644 C CA . MET A 1 207 ? -1.417 -4.516 3.166 1.00 95.69 207 MET A CA 1
ATOM 1645 C C . MET A 1 207 ? -2.869 -4.987 3.243 1.00 95.69 207 MET A C 1
ATOM 1647 O O . MET A 1 207 ? -3.775 -4.171 3.093 1.00 95.69 207 MET A O 1
ATOM 1651 N N . GLU A 1 208 ? -3.100 -6.268 3.536 1.00 96.94 208 GLU A N 1
ATOM 1652 C CA . GLU A 1 208 ? -4.393 -6.760 4.024 1.00 96.94 208 GLU A CA 1
ATOM 1653 C C . GLU A 1 208 ? -4.535 -6.370 5.499 1.00 96.94 208 GLU A C 1
ATOM 1655 O O . GLU A 1 208 ? -3.895 -6.945 6.384 1.00 96.94 208 GLU A O 1
ATOM 1660 N N . VAL A 1 209 ? -5.388 -5.386 5.774 1.00 94.38 209 VAL A N 1
ATOM 1661 C CA . VAL A 1 209 ? -5.625 -4.877 7.123 1.00 94.38 209 VAL A CA 1
ATOM 1662 C C . VAL A 1 209 ? -6.504 -5.870 7.877 1.00 94.38 209 VAL A C 1
ATOM 1664 O O . VAL A 1 209 ? -7.714 -5.939 7.661 1.00 94.38 209 VAL A O 1
ATOM 1667 N N . ASN A 1 210 ? -5.892 -6.628 8.782 1.00 83.56 210 ASN A N 1
ATOM 1668 C CA . ASN A 1 210 ? -6.579 -7.608 9.626 1.00 83.56 210 ASN A CA 1
ATOM 1669 C C . ASN A 1 210 ? -6.412 -7.328 11.128 1.00 83.56 210 ASN A C 1
ATOM 1671 O O . ASN A 1 210 ? -6.892 -8.096 11.959 1.00 83.56 210 ASN A O 1
ATOM 1675 N N . TYR A 1 211 ? -5.773 -6.213 11.489 1.00 65.81 211 TYR A N 1
ATOM 1676 C CA . TYR A 1 211 ? -5.653 -5.815 12.881 1.00 65.81 211 TYR A CA 1
ATOM 1677 C C . TYR A 1 211 ? -6.924 -5.126 13.367 1.00 65.81 211 TYR A C 1
ATOM 1679 O O . TYR A 1 211 ? -7.147 -3.930 13.163 1.00 65.81 211 TYR A O 1
ATOM 1687 N N . THR A 1 212 ? -7.745 -5.889 14.071 1.00 53.34 212 THR A N 1
ATOM 1688 C CA . THR A 1 212 ? -8.591 -5.335 15.119 1.00 53.34 212 THR A CA 1
ATOM 1689 C C . THR A 1 212 ? -7.698 -5.042 16.318 1.00 53.34 212 THR A C 1
ATOM 1691 O O . THR A 1 212 ? -6.948 -5.924 16.739 1.00 53.34 212 THR A O 1
ATOM 1694 N N . THR A 1 213 ? -7.788 -3.838 16.897 1.00 44.59 213 THR A N 1
ATOM 1695 C CA . THR A 1 213 ? -7.332 -3.624 18.279 1.00 44.59 213 THR A CA 1
ATOM 1696 C C . THR A 1 213 ? -7.832 -4.808 19.099 1.00 44.59 213 THR A C 1
ATOM 1698 O O . THR A 1 213 ? -9.009 -5.141 18.932 1.00 44.59 213 THR A O 1
ATOM 1701 N N . PRO A 1 214 ? -7.002 -5.470 19.926 1.00 38.81 214 PRO A N 1
ATOM 1702 C CA . PRO A 1 214 ? -7.513 -6.411 20.905 1.00 38.81 214 PRO A CA 1
ATOM 1703 C C . PRO A 1 214 ? -8.646 -5.701 21.637 1.00 38.81 214 PRO A C 1
ATOM 1705 O O . PRO A 1 214 ? -8.418 -4.730 22.360 1.00 38.81 214 PRO A O 1
ATOM 1708 N N . ILE A 1 215 ? -9.887 -6.083 21.339 1.00 35.00 215 ILE A N 1
ATOM 1709 C CA . ILE A 1 215 ? -11.028 -5.526 22.041 1.00 35.00 215 ILE A CA 1
ATOM 1710 C C . ILE A 1 215 ? -10.965 -6.231 23.380 1.00 35.00 215 ILE A C 1
ATOM 1712 O O . ILE A 1 215 ? -11.408 -7.372 23.504 1.00 35.00 215 ILE A O 1
ATOM 1716 N N . LEU A 1 216 ? -10.387 -5.562 24.374 1.00 35.81 216 LEU A N 1
ATOM 1717 C CA . LEU A 1 216 ? -10.713 -5.854 25.757 1.00 35.81 216 LEU A CA 1
ATOM 1718 C C . LEU A 1 216 ? -12.217 -5.604 25.879 1.00 35.81 216 LEU A C 1
ATOM 1720 O O . LEU A 1 216 ? -12.670 -4.466 25.989 1.00 35.81 216 LEU A O 1
ATOM 1724 N N . LYS A 1 217 ? -13.012 -6.667 25.728 1.00 33.62 217 LYS A N 1
ATOM 1725 C CA . LYS A 1 217 ? -14.451 -6.615 25.967 1.00 33.62 217 LYS A CA 1
ATOM 1726 C C . LYS A 1 217 ? -14.633 -6.391 27.461 1.00 33.62 217 LYS A C 1
ATOM 1728 O O . LYS A 1 217 ? -14.529 -7.324 28.250 1.00 33.62 217 LYS A O 1
ATOM 1733 N N . THR A 1 218 ? -14.891 -5.150 27.846 1.00 35.03 218 THR A N 1
ATOM 1734 C CA . THR A 1 218 ? -15.339 -4.824 29.193 1.00 35.03 218 THR A CA 1
ATOM 1735 C C . THR A 1 218 ? -16.813 -5.211 29.308 1.00 35.03 218 THR A C 1
ATOM 1737 O O . THR A 1 218 ? -17.672 -4.690 28.598 1.00 35.03 218 THR A O 1
ATOM 1740 N N . TYR A 1 219 ? -17.115 -6.178 30.175 1.00 34.75 219 TYR A N 1
ATOM 1741 C CA . TYR A 1 219 ? -18.490 -6.536 30.522 1.00 34.75 219 TYR A CA 1
ATOM 1742 C C . TYR A 1 219 ? -18.926 -5.697 31.734 1.00 34.75 219 TYR A C 1
ATOM 1744 O O . TYR A 1 219 ? -18.191 -5.656 32.722 1.00 34.75 219 TYR A O 1
ATOM 1752 N N . PRO A 1 220 ? -20.084 -5.013 31.701 1.00 31.81 220 PRO A N 1
ATOM 1753 C CA . PRO A 1 220 ? -20.561 -4.256 32.853 1.00 31.81 220 PRO A CA 1
ATOM 1754 C C . PRO A 1 220 ? -20.926 -5.200 34.013 1.00 31.81 220 PRO A C 1
ATOM 1756 O O . PRO A 1 220 ? -21.744 -6.105 33.859 1.00 31.81 220 PRO A O 1
ATOM 1759 N N . SER A 1 221 ? -20.312 -4.979 35.179 1.00 35.06 221 SER A N 1
ATOM 1760 C CA . SER A 1 221 ? -20.543 -5.750 36.408 1.00 35.06 221 SER A CA 1
ATOM 1761 C C . SER A 1 221 ? -21.839 -5.334 37.117 1.00 35.06 221 SER A C 1
ATOM 1763 O O . SER A 1 221 ? -22.170 -4.151 37.209 1.00 35.06 221 SER A O 1
ATOM 1765 N N . ILE A 1 222 ? -22.556 -6.317 37.673 1.00 35.69 222 ILE A N 1
ATOM 1766 C CA . ILE A 1 222 ? -23.784 -6.127 38.468 1.00 35.69 222 ILE A CA 1
ATOM 1767 C C . ILE A 1 222 ? -23.459 -5.909 39.967 1.00 35.69 222 ILE A C 1
ATOM 1769 O O . ILE A 1 222 ? -24.324 -5.484 40.729 1.00 35.69 222 ILE A O 1
ATOM 1773 N N . ASN A 1 223 ? -22.209 -6.119 40.414 1.00 38.50 223 ASN A N 1
ATOM 1774 C CA . ASN A 1 223 ? -21.840 -6.097 41.839 1.00 38.50 223 ASN A CA 1
ATOM 1775 C C . ASN A 1 223 ? -20.753 -5.057 42.179 1.00 38.50 223 ASN A C 1
ATOM 1777 O O . ASN A 1 223 ? -19.558 -5.298 42.051 1.00 38.50 223 ASN A O 1
ATOM 1781 N N . LYS A 1 224 ? -21.198 -3.910 42.707 1.00 39.22 224 LYS A N 1
ATOM 1782 C CA . LYS A 1 224 ? -20.442 -2.664 42.956 1.00 39.22 224 LYS A CA 1
ATOM 1783 C C . LYS A 1 224 ? -19.557 -2.625 44.225 1.00 39.22 224 LYS A C 1
ATOM 1785 O O . LYS A 1 224 ? -19.522 -1.594 44.895 1.00 39.22 224 LYS A O 1
ATOM 1790 N N . LYS A 1 225 ? -18.900 -3.715 44.648 1.00 43.22 225 LYS A N 1
ATOM 1791 C CA . LYS A 1 225 ? -18.084 -3.695 45.903 1.00 43.22 225 LYS A CA 1
ATOM 1792 C C . LYS A 1 225 ? -16.598 -4.039 45.773 1.00 43.22 225 LYS A C 1
ATOM 1794 O O . LYS A 1 225 ? -15.820 -3.738 46.664 1.00 43.22 225 LYS A O 1
ATOM 1799 N N . PHE A 1 226 ? -16.211 -4.565 44.632 1.00 38.31 226 PHE A N 1
ATOM 1800 C CA . PHE A 1 226 ? -14.958 -4.334 43.915 1.00 38.31 226 PHE A CA 1
ATOM 1801 C C . PHE A 1 226 ? -15.452 -4.341 42.464 1.00 38.31 226 PHE A C 1
ATOM 1803 O O . PHE A 1 226 ? -16.343 -5.138 42.169 1.00 38.31 226 PHE A O 1
ATOM 1810 N N . ASP A 1 227 ? -14.950 -3.515 41.550 1.00 40.16 227 ASP A N 1
ATOM 1811 C CA . ASP A 1 227 ? -15.562 -3.470 40.202 1.00 40.16 227 ASP A CA 1
ATOM 1812 C C . ASP A 1 227 ? -15.365 -4.784 39.380 1.00 40.16 227 ASP A C 1
ATOM 1814 O O . ASP A 1 227 ? -15.883 -4.899 38.275 1.00 40.16 227 ASP A O 1
ATOM 1818 N N . LYS A 1 228 ? -14.687 -5.782 39.991 1.00 46.44 228 LYS A N 1
ATOM 1819 C CA . LYS A 1 228 ? -14.580 -7.252 39.791 1.00 46.44 228 LYS A CA 1
ATOM 1820 C C . LYS A 1 228 ? -14.666 -7.811 38.368 1.00 46.44 228 LYS A C 1
ATOM 1822 O O . LYS A 1 228 ? -15.728 -7.951 37.769 1.00 46.44 228 LYS A O 1
ATOM 1827 N N . SER A 1 229 ? -1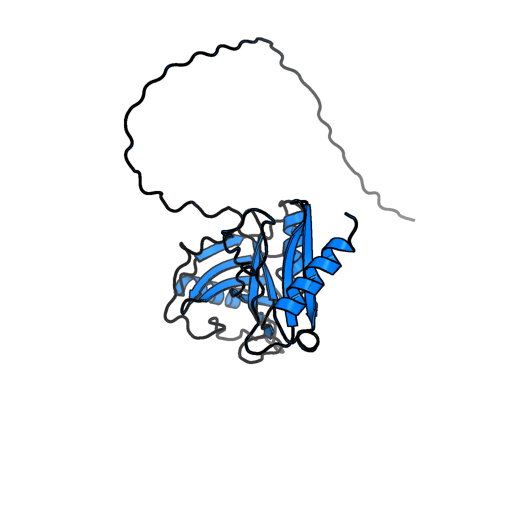3.502 -8.293 37.957 1.00 38.31 229 SER A N 1
ATOM 1828 C CA . SER A 1 229 ? -13.170 -9.182 36.850 1.00 38.31 229 SER A CA 1
ATOM 1829 C C . SER A 1 229 ? -13.816 -10.572 36.953 1.00 38.31 229 SER A C 1
ATOM 1831 O O . SER A 1 229 ? -14.164 -11.033 38.040 1.00 38.31 229 SER A O 1
ATOM 1833 N N . PHE A 1 230 ? -13.924 -11.246 35.804 1.00 39.62 230 PHE A N 1
ATOM 1834 C CA . PHE A 1 230 ? -14.454 -12.604 35.625 1.00 39.62 230 PHE A CA 1
ATOM 1835 C C . PHE A 1 230 ? -13.345 -13.581 35.198 1.00 39.62 230 PHE A C 1
ATOM 1837 O O . PHE A 1 230 ? -12.432 -13.197 34.469 1.00 39.62 230 PHE A O 1
ATOM 1844 N N . ILE A 1 231 ? -13.466 -14.846 35.612 1.00 39.81 231 ILE A N 1
ATOM 1845 C CA . ILE A 1 231 ? -12.638 -15.971 35.156 1.00 39.81 231 ILE A CA 1
ATOM 1846 C C . ILE A 1 231 ? -13.313 -16.629 33.946 1.00 39.81 231 ILE A C 1
ATOM 1848 O O . ILE A 1 231 ? -14.256 -17.403 34.102 1.00 39.81 231 ILE A O 1
ATOM 1852 N N . ALA A 1 232 ? -12.813 -16.356 32.739 1.00 39.75 232 ALA A N 1
ATOM 1853 C CA . ALA A 1 232 ? -13.140 -17.150 31.558 1.00 39.75 232 ALA A CA 1
ATOM 1854 C C . ALA A 1 232 ? -12.142 -18.309 31.467 1.00 39.75 232 ALA A C 1
ATOM 1856 O O . ALA A 1 232 ? -10.985 -18.088 31.122 1.00 39.75 232 ALA A O 1
ATOM 1857 N N . MET A 1 233 ? -12.566 -19.532 31.783 1.00 40.59 233 MET A N 1
ATOM 1858 C CA . MET A 1 233 ? -11.746 -20.717 31.516 1.00 40.59 233 MET A CA 1
ATOM 1859 C C . MET A 1 233 ? -11.809 -21.006 30.008 1.00 40.59 233 MET A C 1
ATOM 1861 O O . MET A 1 233 ? -12.909 -21.253 29.503 1.00 40.59 233 MET A O 1
ATOM 1865 N N . PRO A 1 234 ? -10.695 -20.958 29.258 1.00 43.47 234 PRO A N 1
ATOM 1866 C CA . PRO A 1 234 ? -10.698 -21.450 27.888 1.00 43.47 234 PRO A CA 1
ATOM 1867 C C . PRO A 1 234 ? -10.949 -22.964 27.909 1.00 43.47 234 PRO A C 1
ATOM 1869 O O . PRO A 1 234 ? -10.345 -23.681 28.699 1.00 43.47 234 PRO A O 1
ATOM 1872 N N . GLU A 1 235 ? -11.798 -23.481 27.016 1.00 48.62 235 GLU A N 1
ATOM 1873 C CA . GLU A 1 235 ? -12.106 -24.925 26.942 1.00 48.62 235 GLU A CA 1
ATOM 1874 C C . GLU A 1 235 ? -10.870 -25.805 26.651 1.00 48.62 235 GLU A C 1
ATOM 1876 O O . GLU A 1 235 ? -10.966 -27.032 26.699 1.00 48.62 235 GLU A O 1
ATOM 1881 N N . LYS A 1 236 ? -9.719 -25.206 26.302 1.00 45.91 236 LYS A N 1
ATOM 1882 C CA . LYS A 1 236 ? -8.535 -25.916 25.793 1.00 45.91 236 LYS A CA 1
ATOM 1883 C C . LYS A 1 236 ? -7.165 -25.377 26.221 1.00 45.91 236 LYS A C 1
ATOM 1885 O O . LYS A 1 236 ? -6.174 -25.901 25.720 1.00 45.91 236 LYS A O 1
ATOM 1890 N N . GLU A 1 237 ? -7.060 -24.385 27.108 1.00 46.25 237 GLU A N 1
ATOM 1891 C CA . GLU A 1 237 ? -5.741 -23.864 27.514 1.00 46.25 237 GLU A CA 1
ATOM 1892 C C . GLU A 1 237 ? -5.535 -23.885 29.032 1.00 46.25 237 GLU A C 1
ATOM 1894 O O . GLU A 1 237 ? -6.437 -23.595 29.811 1.00 46.25 237 GLU A O 1
ATOM 1899 N N . ASN A 1 238 ? -4.322 -24.259 29.448 1.00 53.72 238 ASN A N 1
ATOM 1900 C CA . ASN A 1 238 ? -3.968 -24.544 30.842 1.00 53.72 238 ASN A CA 1
ATOM 1901 C C . ASN A 1 238 ? -3.625 -23.279 31.641 1.00 53.72 238 ASN A C 1
ATOM 1903 O O . ASN A 1 238 ? -2.753 -23.327 32.500 1.00 53.72 238 ASN A O 1
ATOM 1907 N N . TYR A 1 239 ? -4.218 -22.127 31.341 1.00 50.34 239 TYR A N 1
ATOM 1908 C CA . TYR A 1 239 ? -3.958 -20.902 32.094 1.00 50.34 239 TYR A CA 1
ATOM 1909 C C . TYR A 1 239 ? -5.218 -20.071 32.274 1.00 50.34 239 TYR A C 1
ATOM 1911 O O . TYR A 1 239 ? -6.117 -20.061 31.434 1.00 50.34 239 TYR A O 1
ATOM 1919 N N . VAL A 1 240 ? -5.256 -19.353 33.394 1.00 53.97 240 VAL A N 1
ATOM 1920 C CA . VAL A 1 240 ? -6.318 -18.414 33.743 1.00 53.97 240 VAL A CA 1
ATOM 1921 C C . VAL A 1 240 ? -5.706 -17.021 33.814 1.00 53.97 240 VAL A C 1
ATOM 1923 O O . VAL A 1 240 ? -4.777 -16.784 34.584 1.00 53.97 240 VAL A O 1
ATOM 1926 N N . SER A 1 241 ? -6.215 -16.095 33.002 1.00 50.97 241 SER A N 1
ATOM 1927 C CA . SER A 1 241 ? -5.812 -14.688 33.047 1.00 50.97 241 SER A CA 1
ATOM 1928 C C . SER A 1 241 ? -6.822 -13.860 33.835 1.00 50.97 241 SER A C 1
ATOM 1930 O O . SER A 1 241 ? -8.024 -13.938 33.572 1.00 50.97 241 SER A O 1
ATOM 1932 N N . PHE A 1 242 ? -6.332 -13.019 34.740 1.00 55.69 242 PHE A N 1
ATOM 1933 C CA . PHE A 1 242 ? -7.120 -12.039 35.479 1.00 55.69 242 PHE A CA 1
ATOM 1934 C C . PHE A 1 242 ? -6.643 -10.627 35.145 1.00 55.69 242 PHE A C 1
ATOM 1936 O O . PHE A 1 242 ? -5.447 -10.339 35.184 1.00 55.69 242 PHE A O 1
ATOM 1943 N N . GLU A 1 243 ? -7.589 -9.732 34.875 1.00 50.94 243 GLU A N 1
ATOM 1944 C CA . GLU A 1 243 ? -7.315 -8.313 34.657 1.00 50.94 243 GLU A CA 1
ATOM 1945 C C . GLU A 1 243 ? -8.158 -7.476 35.600 1.00 50.94 243 GLU A C 1
ATOM 1947 O O . GLU A 1 243 ? -9.382 -7.593 35.607 1.00 50.94 243 GLU A O 1
ATOM 1952 N N . GLY A 1 244 ? -7.522 -6.624 36.398 1.00 53.00 244 GLY A N 1
ATOM 1953 C CA . GLY A 1 244 ? -8.219 -5.783 37.362 1.00 53.00 244 GLY A CA 1
ATOM 1954 C C . GLY A 1 244 ? -7.606 -4.396 37.481 1.00 53.00 244 GLY A C 1
ATOM 1955 O O . GLY A 1 244 ? -6.396 -4.210 37.353 1.00 53.00 244 GLY A O 1
ATOM 1956 N N . LEU A 1 245 ? -8.463 -3.416 37.761 1.00 45.38 245 LEU A N 1
ATOM 1957 C CA . LEU A 1 245 ? -8.064 -2.074 38.173 1.00 45.38 245 LEU A CA 1
ATOM 1958 C C . LEU A 1 245 ? -8.066 -2.000 39.702 1.00 45.38 245 LEU A C 1
ATOM 1960 O O . LEU A 1 245 ? -9.110 -2.146 40.336 1.00 45.38 245 LEU A O 1
ATOM 1964 N N . TYR A 1 246 ? -6.908 -1.729 40.306 1.00 50.84 246 TYR A N 1
ATOM 1965 C CA . TYR A 1 246 ? -6.816 -1.449 41.739 1.00 50.84 246 TYR A CA 1
ATOM 1966 C C . TYR A 1 246 ? -6.921 0.060 41.989 1.00 50.84 246 TYR A C 1
ATOM 1968 O O . TYR A 1 246 ? -6.110 0.845 41.485 1.00 50.84 246 TYR A O 1
ATOM 1976 N N . LYS A 1 247 ? -7.942 0.470 42.758 1.00 52.00 247 LYS A N 1
ATOM 1977 C CA . LYS A 1 247 ? -8.225 1.871 43.141 1.00 52.00 247 LYS A CA 1
ATOM 1978 C C . LYS A 1 247 ? -8.225 2.863 41.953 1.00 52.00 247 LYS A C 1
ATOM 1980 O O . LYS A 1 247 ? -7.823 4.010 42.128 1.00 52.00 247 LYS A O 1
ATOM 1985 N N . ASN A 1 248 ? -8.624 2.439 40.747 1.00 52.19 248 ASN A N 1
ATOM 1986 C CA . ASN A 1 248 ? -8.544 3.231 39.501 1.00 52.19 248 ASN A CA 1
ATOM 1987 C C . ASN A 1 248 ? -7.14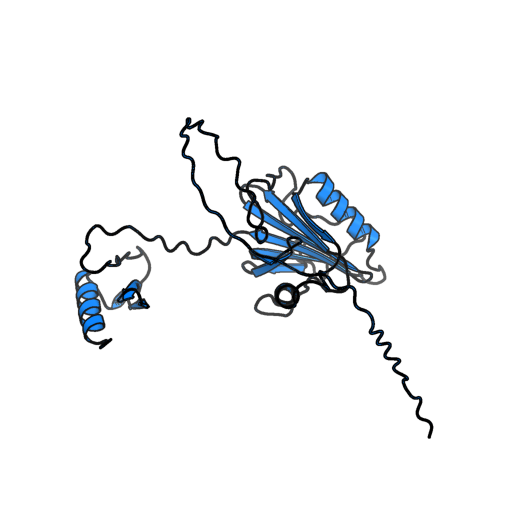2 3.780 39.162 1.00 52.19 248 ASN A C 1
ATOM 1989 O O . ASN A 1 248 ? -7.024 4.777 38.452 1.00 52.19 248 ASN A O 1
ATOM 1993 N N . ARG A 1 249 ? -6.070 3.166 39.678 1.00 44.53 249 ARG A N 1
ATOM 1994 C CA . ARG A 1 249 ? -4.696 3.667 39.498 1.00 44.53 249 ARG A CA 1
ATOM 1995 C C . ARG A 1 249 ? -3.751 2.660 38.870 1.00 44.53 249 ARG A C 1
ATOM 1997 O O . ARG A 1 249 ? -2.867 3.063 38.123 1.00 44.53 249 ARG A O 1
ATOM 2004 N N . PHE A 1 250 ? -3.934 1.376 39.157 1.00 47.06 250 PHE A N 1
ATOM 2005 C CA . PHE A 1 250 ? -3.010 0.340 38.709 1.00 47.06 250 PHE A CA 1
ATOM 2006 C C . PHE A 1 250 ? -3.759 -0.723 37.924 1.00 47.06 250 PHE A C 1
ATOM 2008 O O . PHE A 1 250 ? -4.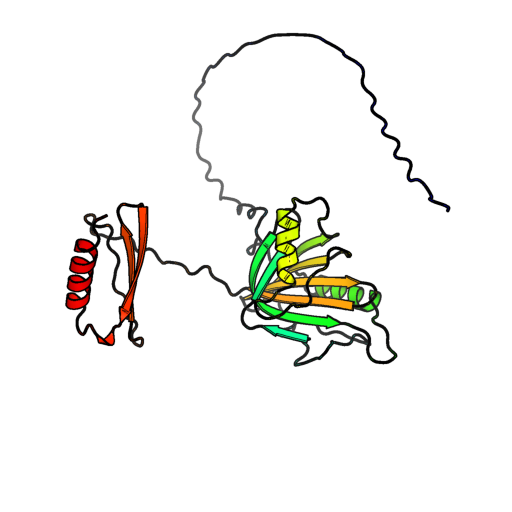744 -1.280 38.411 1.00 47.06 250 PHE A O 1
ATOM 2015 N N . PHE A 1 251 ? -3.284 -0.979 36.708 1.00 51.59 251 PHE A N 1
ATOM 2016 C CA . PHE A 1 251 ? -3.697 -2.123 35.913 1.00 51.59 251 PHE A CA 1
ATOM 2017 C C . PHE A 1 251 ? -2.851 -3.319 36.334 1.00 51.59 251 PHE A C 1
ATOM 2019 O O . PHE A 1 251 ? -1.622 -3.250 36.290 1.00 51.59 251 PHE A O 1
ATOM 2026 N N . VAL A 1 252 ? -3.502 -4.395 36.763 1.00 53.31 252 VAL A N 1
ATOM 2027 C CA . VAL A 1 252 ? -2.825 -5.631 37.150 1.00 53.31 252 VAL A CA 1
ATOM 2028 C C . VAL A 1 252 ? -3.312 -6.740 36.232 1.00 53.31 252 VAL A C 1
ATOM 2030 O O . VAL A 1 252 ? -4.504 -7.046 36.206 1.00 53.31 252 VAL A O 1
ATOM 2033 N N . HIS A 1 253 ? -2.375 -7.321 35.486 1.00 55.75 253 HIS A N 1
ATOM 2034 C CA . HIS A 1 253 ? -2.576 -8.522 34.686 1.00 55.75 253 HIS A CA 1
ATOM 2035 C C . HIS A 1 253 ? -1.891 -9.686 35.406 1.00 55.75 253 HIS A C 1
ATOM 2037 O O . HIS A 1 253 ? -0.681 -9.646 35.633 1.00 55.75 253 HIS A O 1
ATOM 2043 N N . ILE A 1 254 ? -2.665 -10.692 35.801 1.00 60.94 254 ILE A N 1
ATOM 2044 C CA . ILE A 1 254 ? -2.173 -11.883 36.498 1.00 60.94 254 ILE A CA 1
ATOM 2045 C C . ILE A 1 254 ? -2.407 -13.081 35.584 1.00 60.94 254 ILE A C 1
ATOM 2047 O O . ILE A 1 254 ? -3.539 -13.335 35.179 1.00 60.94 254 ILE A O 1
ATOM 2051 N N . VAL A 1 255 ? -1.341 -13.819 35.280 1.00 56.44 255 VAL A N 1
ATOM 2052 C CA . VAL A 1 255 ? -1.409 -15.097 34.562 1.00 56.44 255 VAL A CA 1
ATOM 2053 C C . VAL A 1 255 ? -1.182 -16.209 35.572 1.00 56.44 255 VAL A C 1
ATOM 2055 O O . VAL A 1 255 ? -0.149 -16.241 36.239 1.00 56.44 255 VAL A O 1
ATOM 2058 N N . ILE A 1 256 ? -2.156 -17.102 35.693 1.00 62.78 256 ILE A N 1
ATOM 2059 C CA . ILE A 1 256 ? -2.142 -18.220 36.631 1.00 62.78 256 ILE A CA 1
ATOM 2060 C C . ILE A 1 256 ? -2.028 -19.518 35.828 1.00 62.78 256 ILE A C 1
ATOM 2062 O O . ILE A 1 256 ? -2.771 -19.713 34.866 1.00 62.78 256 ILE A O 1
ATOM 2066 N N . ASP A 1 257 ? -1.115 -20.408 36.223 1.00 62.28 257 ASP A N 1
ATOM 2067 C CA . ASP A 1 257 ? -1.034 -21.768 35.678 1.00 62.28 257 ASP A CA 1
ATOM 2068 C C . ASP A 1 257 ? -2.276 -22.566 36.103 1.00 62.28 257 ASP A C 1
ATOM 2070 O O . ASP A 1 257 ? -2.458 -22.919 37.269 1.00 62.28 257 ASP A O 1
ATOM 2074 N N . GLY A 1 258 ? -3.143 -22.846 35.137 1.00 58.25 258 GLY A N 1
ATOM 2075 C CA . GLY A 1 258 ? -4.398 -23.567 35.304 1.00 58.25 258 GLY A CA 1
ATOM 2076 C C . GLY A 1 258 ? -4.217 -25.042 35.661 1.00 58.25 258 GLY A C 1
ATOM 2077 O O . GLY A 1 258 ? -5.185 -25.676 36.060 1.00 58.25 258 GLY A O 1
ATOM 2078 N N . ASN A 1 259 ? -3.000 -25.598 35.596 1.00 64.75 259 ASN A N 1
ATOM 2079 C CA . ASN A 1 259 ? -2.741 -26.946 36.112 1.00 64.75 259 ASN A CA 1
ATOM 2080 C C . ASN A 1 259 ? -2.671 -26.996 37.647 1.00 64.75 259 ASN A C 1
ATOM 2082 O O . ASN A 1 259 ? -2.768 -28.080 38.226 1.00 64.75 259 ASN A O 1
ATOM 2086 N N . GLN A 1 260 ? -2.476 -25.851 38.311 1.00 61.66 260 GLN A N 1
ATOM 2087 C CA . GLN A 1 260 ? -2.377 -25.787 39.773 1.00 61.66 260 GLN A CA 1
ATOM 2088 C C . GLN A 1 260 ? -3.729 -25.627 40.473 1.00 61.66 260 GLN A C 1
ATOM 2090 O O . GLN A 1 260 ? -3.832 -25.933 41.659 1.00 61.66 260 GLN A O 1
ATOM 2095 N N . PHE A 1 261 ? -4.765 -25.204 39.746 1.00 63.00 261 PHE A N 1
ATOM 2096 C CA . PHE A 1 261 ? -6.092 -24.928 40.289 1.00 63.00 261 PHE A CA 1
ATOM 2097 C C . PHE A 1 261 ? -7.118 -25.831 39.605 1.00 63.00 261 PHE A C 1
ATOM 2099 O O . PHE A 1 261 ? -7.315 -25.774 38.396 1.00 63.00 261 PHE A O 1
ATOM 2106 N N . LYS A 1 262 ? -7.769 -26.693 40.383 1.00 58.19 262 LYS A N 1
ATOM 2107 C CA . LYS A 1 262 ? -8.777 -27.652 39.916 1.00 58.19 262 LYS A CA 1
ATOM 2108 C C . LYS A 1 262 ? -10.187 -27.072 39.961 1.00 58.19 262 LYS A C 1
ATOM 2110 O O . LYS A 1 262 ? -11.062 -27.552 39.244 1.00 58.19 262 LYS A O 1
ATOM 2115 N N . LEU A 1 263 ? -10.420 -26.074 40.813 1.00 57.41 263 LEU A N 1
ATOM 2116 C CA . LEU A 1 263 ? -11.724 -25.451 41.032 1.00 57.41 263 LEU A CA 1
ATOM 2117 C C . LEU A 1 263 ? -11.622 -23.923 40.953 1.00 57.41 263 LEU A C 1
ATOM 2119 O O . LEU A 1 263 ? -10.662 -23.326 41.431 1.00 57.41 263 LEU A O 1
ATOM 2123 N N . ALA A 1 264 ? -12.667 -23.271 40.434 1.00 53.50 264 ALA A N 1
ATOM 2124 C CA . ALA A 1 264 ? -12.751 -21.806 40.383 1.00 53.50 264 ALA A CA 1
ATOM 2125 C C . ALA A 1 264 ? -12.610 -21.155 41.775 1.00 53.50 264 ALA A C 1
ATOM 2127 O O . ALA A 1 264 ? -11.977 -20.115 41.918 1.00 53.50 264 ALA A O 1
ATOM 2128 N N . THR A 1 265 ? -13.112 -21.823 42.818 1.00 58.34 265 THR A N 1
ATOM 2129 C CA . THR A 1 265 ? -12.996 -21.373 44.212 1.00 58.34 265 THR A CA 1
ATOM 2130 C C . THR A 1 265 ? -11.554 -21.324 44.722 1.00 58.34 265 THR A C 1
ATOM 2132 O O . THR A 1 265 ? -11.255 -20.548 45.624 1.00 58.34 265 THR A O 1
ATOM 2135 N N . GLU A 1 266 ? -10.651 -22.144 44.174 1.00 62.22 266 GLU A N 1
ATOM 2136 C CA . GLU A 1 266 ? -9.230 -22.122 44.547 1.00 62.22 266 GLU A CA 1
ATOM 2137 C C . GLU A 1 266 ? -8.519 -20.910 43.925 1.00 62.22 266 GLU A C 1
ATOM 2139 O O . GLU A 1 266 ? -7.646 -20.315 44.555 1.00 62.22 266 GLU A O 1
ATOM 2144 N N . VAL A 1 267 ? -8.939 -20.497 42.723 1.00 62.75 267 VAL A N 1
ATOM 2145 C CA . VAL A 1 267 ? -8.463 -19.266 42.073 1.00 62.75 267 VAL A CA 1
ATOM 2146 C C . VAL A 1 267 ? -8.944 -18.034 42.842 1.00 62.75 267 VAL A C 1
ATOM 2148 O O . VAL A 1 267 ? -8.156 -17.122 43.082 1.00 62.75 267 VAL A O 1
ATOM 2151 N N . ASP A 1 268 ? -10.205 -18.023 43.283 1.00 60.75 268 ASP A N 1
ATOM 2152 C CA . ASP A 1 268 ? -10.756 -16.933 44.097 1.00 60.75 268 ASP A CA 1
ATOM 2153 C C . ASP A 1 268 ? -9.985 -16.761 45.417 1.00 60.75 268 ASP A C 1
ATOM 2155 O O . ASP A 1 268 ? -9.609 -15.643 45.773 1.00 60.75 268 ASP A O 1
ATOM 2159 N N . ALA A 1 269 ? -9.692 -17.865 46.113 1.00 68.31 269 ALA A N 1
ATOM 2160 C CA . ALA A 1 269 ? -8.902 -17.846 47.345 1.00 68.31 269 ALA A CA 1
ATOM 2161 C C . ALA A 1 269 ? -7.469 -17.336 47.105 1.00 68.31 269 ALA A C 1
ATOM 2163 O O . ALA A 1 269 ? -6.985 -16.480 47.845 1.00 68.31 269 ALA A O 1
ATOM 2164 N N . PHE A 1 270 ? -6.815 -17.797 46.032 1.00 70.88 270 PHE A N 1
ATOM 2165 C CA . PHE A 1 270 ? -5.491 -17.313 45.638 1.00 70.88 270 PHE A CA 1
ATOM 2166 C C . PHE A 1 270 ? -5.486 -15.809 45.351 1.00 70.88 270 PHE A C 1
ATOM 2168 O O . PHE A 1 270 ? -4.594 -15.101 45.813 1.00 70.88 270 PHE A O 1
ATOM 2175 N N . LEU A 1 271 ? -6.480 -15.303 44.615 1.00 66.56 271 LEU A N 1
ATOM 2176 C CA . LEU A 1 271 ? -6.588 -13.878 44.310 1.00 66.56 271 LEU A CA 1
ATOM 2177 C C . LEU A 1 271 ? -6.823 -13.047 45.573 1.00 66.56 271 LEU A C 1
ATOM 2179 O O . LEU A 1 271 ? -6.227 -11.980 45.706 1.00 66.56 271 LEU A O 1
ATOM 2183 N N . GLU A 1 272 ? -7.644 -13.520 46.514 1.00 67.44 272 GLU A N 1
ATOM 2184 C CA . GLU A 1 272 ? -7.819 -12.841 47.800 1.00 67.44 272 GLU A CA 1
ATOM 2185 C C . GLU A 1 272 ? -6.514 -12.751 48.593 1.00 67.44 272 GLU A C 1
ATOM 2187 O O . GLU A 1 272 ? -6.192 -11.681 49.115 1.00 67.44 272 GLU A O 1
ATOM 2192 N N . ASP A 1 273 ? -5.761 -13.845 48.678 1.00 66.56 273 ASP A N 1
ATOM 2193 C CA . ASP A 1 273 ? -4.491 -13.885 49.403 1.00 66.56 273 ASP A CA 1
ATOM 2194 C C . ASP A 1 273 ? -3.413 -13.050 48.707 1.00 66.56 273 ASP A C 1
ATOM 2196 O O . ASP A 1 273 ? -2.700 -12.288 49.362 1.00 66.56 273 ASP A O 1
ATOM 2200 N N . TYR A 1 274 ? -3.348 -13.108 47.375 1.00 65.38 274 TYR A N 1
ATOM 2201 C CA . TYR A 1 274 ? -2.465 -12.274 46.566 1.00 65.38 274 TYR A CA 1
ATOM 2202 C C . TYR A 1 274 ? -2.778 -10.791 46.786 1.00 65.38 274 TYR A C 1
ATOM 2204 O O . TYR A 1 274 ? -1.891 -10.018 47.129 1.00 65.38 274 TYR A O 1
ATOM 2212 N N . ILE A 1 275 ? -4.046 -10.380 46.697 1.00 62.94 275 ILE A N 1
ATOM 2213 C CA . ILE A 1 275 ? -4.454 -8.986 46.934 1.00 62.94 275 ILE A CA 1
ATOM 2214 C C . ILE A 1 275 ? -4.116 -8.539 48.363 1.00 62.94 275 ILE A C 1
ATOM 2216 O O . ILE A 1 275 ? -3.647 -7.417 48.542 1.00 62.94 275 ILE A O 1
ATOM 2220 N N . LYS A 1 276 ? -4.314 -9.396 49.375 1.00 63.72 276 LYS A N 1
ATOM 2221 C CA . LYS A 1 276 ? -3.935 -9.101 50.770 1.00 63.72 276 LYS A CA 1
ATOM 2222 C C . LYS A 1 276 ? -2.420 -8.964 50.949 1.00 63.72 276 LYS A C 1
ATOM 2224 O O . LYS A 1 276 ? -1.984 -8.163 51.770 1.00 63.72 276 LYS A O 1
ATOM 2229 N N . ALA A 1 277 ? -1.624 -9.739 50.210 1.00 57.81 277 ALA A N 1
ATOM 2230 C CA . ALA A 1 277 ? -0.164 -9.714 50.290 1.00 57.81 277 ALA A CA 1
ATOM 2231 C C . ALA A 1 277 ? 0.447 -8.448 49.667 1.00 57.81 277 ALA A C 1
ATOM 2233 O O . ALA A 1 277 ? 1.513 -7.998 50.093 1.00 57.81 277 ALA A O 1
ATOM 2234 N N . PHE A 1 278 ? -0.226 -7.840 48.688 1.00 52.94 278 PHE A N 1
ATOM 2235 C CA . PHE A 1 278 ? 0.177 -6.549 48.144 1.00 52.94 278 PHE A CA 1
ATOM 2236 C C . PHE A 1 278 ? -0.301 -5.403 49.050 1.00 52.94 278 PHE A C 1
ATOM 2238 O O . PHE A 1 278 ? -1.410 -4.887 48.915 1.00 52.94 278 PHE A O 1
ATOM 2245 N N . ASN A 1 279 ? 0.570 -4.958 49.960 1.00 50.12 279 ASN A N 1
ATOM 2246 C CA . ASN A 1 279 ? 0.386 -3.704 50.698 1.00 50.12 279 ASN A CA 1
ATOM 2247 C C . ASN A 1 279 ? 0.550 -2.496 49.749 1.00 50.12 279 ASN A C 1
ATOM 2249 O O . ASN A 1 279 ? 1.648 -1.955 49.616 1.00 50.12 279 ASN A O 1
ATOM 2253 N N . PHE A 1 280 ? -0.540 -2.090 49.086 1.00 50.59 280 PHE A N 1
ATOM 2254 C CA . PHE A 1 280 ? -0.648 -0.841 48.311 1.00 50.59 280 PHE A CA 1
ATOM 2255 C C . PHE A 1 280 ? -1.401 0.275 49.051 1.00 50.59 280 PHE A C 1
ATOM 2257 O O . PHE A 1 280 ? -2.644 0.140 49.248 1.00 50.59 280 PHE A O 1
#

Secondary structure (DSSP, 8-state):
--PPPP------------------------------------PPPPPPTTS--TTTS-B--S--STT-----SS-EETT-BTTBSEEEEEEEEEEE-SSSEEEEEEEEEEEEEE-BTTB---HHHHHHHHHHHHHHHTPEEEEEES--TTS-HHHHHHHHGGGB-SSSB-----SSS-EEEEEEEETTEEEEEEEEE-SS-EEEEEEEE---------PPPS-BTB--------TT-SEEEEEEEETTTEEEEEEEETTS-SSHHHHHHHHHHHHHHS--